Protein AF-A0A8J5URQ8-F1 (afdb_monomer_lite)

pLDDT: mean 71.42, std 17.12, range [34.03, 96.44]

Sequence (201 aa):
MMDPDPYKNNPTQNYPAQNFPRSDSDEAIQKQIGDALNLQLTTEEMAVLKECQHNAVFHRGLPLAAVAAGGFHYMMKTGMLKKNVYTLVVSGITGFFIGTASYRSVCMEKLIALPNSTLKERILAAQGVQPVKDNYTSYDEMRRRNREEYERAQAQRTRSGRPQPPPPPPPPPPSSTAFDPRFDRPYEPPPFDPPRRDDFL

Foldseek 3Di:
DDDDDPPDDDPPPDDPPPPPPPPPVNVVVVVVVVVVVPPPWDPVNVVLVVVLQVCLQPVFQQVQLVVQLVVVVVCCVVVVDPPDPVSSVVSSNVSNVVSSVVSVVVSVVVNCPDPPTPNV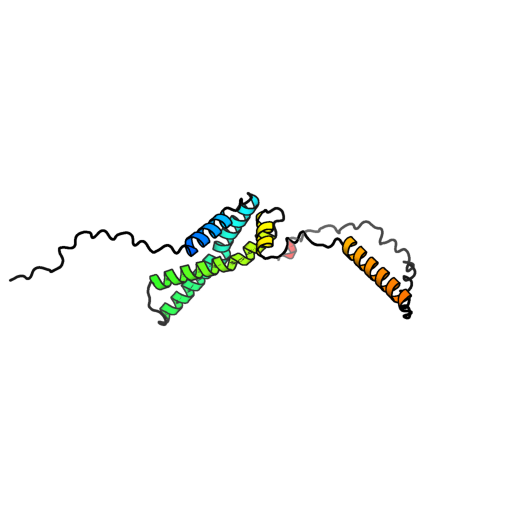CVVCVVVVNHRPPVPPVPVVNVVVVVVVVVVVVVVVCVVVVHDDDDDDPDDPDPPPPPPPVVVPDDDDDDDDDDDDPVVPD

Structure (mmCIF, N/CA/C/O backbone):
data_AF-A0A8J5URQ8-F1
#
_entry.id   AF-A0A8J5URQ8-F1
#
loop_
_atom_site.group_PDB
_atom_site.id
_atom_site.type_symbol
_atom_site.label_atom_id
_atom_site.label_alt_id
_atom_site.label_comp_id
_atom_site.label_asym_id
_atom_site.label_entity_id
_atom_site.label_seq_id
_atom_site.pdbx_PDB_ins_code
_atom_site.Cartn_x
_atom_site.Cartn_y
_atom_site.Cartn_z
_atom_site.occupancy
_atom_site.B_iso_or_equiv
_atom_site.auth_seq_id
_atom_site.auth_comp_id
_atom_site.auth_asym_id
_atom_site.auth_atom_id
_atom_site.pdbx_PDB_model_num
ATOM 1 N N . MET A 1 1 ? -4.674 -9.309 69.911 1.00 48.03 1 MET A N 1
ATOM 2 C CA . MET A 1 1 ? -4.794 -10.420 68.949 1.00 48.03 1 MET A CA 1
ATOM 3 C C . MET A 1 1 ? -5.125 -9.785 67.611 1.00 48.03 1 MET A C 1
ATOM 5 O O . MET A 1 1 ? -6.263 -9.408 67.381 1.00 48.03 1 MET A O 1
ATOM 9 N N . MET A 1 2 ? -4.079 -9.481 66.850 1.00 47.19 2 MET A N 1
ATOM 10 C CA . MET A 1 2 ? -4.106 -8.834 65.540 1.00 47.19 2 MET A CA 1
ATOM 11 C C . MET A 1 2 ? -3.029 -9.562 64.741 1.00 47.19 2 MET A C 1
ATOM 13 O O . MET A 1 2 ? -1.859 -9.494 65.117 1.00 47.19 2 MET A O 1
ATOM 17 N N . ASP A 1 3 ? -3.441 -10.324 63.733 1.00 54.56 3 ASP A N 1
ATOM 18 C CA . ASP A 1 3 ? -2.539 -10.936 62.760 1.00 54.56 3 ASP A CA 1
ATOM 19 C C . ASP A 1 3 ? -1.938 -9.833 61.873 1.00 54.56 3 ASP A C 1
ATOM 21 O O . ASP A 1 3 ? -2.698 -9.030 61.327 1.00 54.56 3 ASP A O 1
ATOM 25 N N . PRO A 1 4 ? -0.606 -9.737 61.728 1.00 58.81 4 PRO A N 1
ATOM 26 C CA . PRO A 1 4 ? -0.000 -8.850 60.746 1.00 58.81 4 PRO A CA 1
ATOM 27 C C . PRO A 1 4 ? 0.068 -9.506 59.356 1.00 58.81 4 PRO A C 1
ATOM 29 O O . PRO A 1 4 ? 0.389 -10.685 59.210 1.00 58.81 4 PRO A O 1
ATOM 32 N N . ASP A 1 5 ? -0.213 -8.694 58.337 1.00 55.91 5 ASP A N 1
ATOM 33 C CA . ASP A 1 5 ? -0.199 -9.015 56.906 1.00 55.91 5 ASP A CA 1
ATOM 34 C C . ASP A 1 5 ? 1.114 -9.678 56.421 1.00 55.91 5 ASP A C 1
ATOM 36 O O . ASP A 1 5 ? 2.202 -9.213 56.775 1.00 55.91 5 ASP A O 1
ATOM 40 N N . PRO A 1 6 ? 1.071 -10.674 55.509 1.00 51.56 6 PRO A N 1
ATOM 41 C CA . PRO A 1 6 ? 2.268 -11.354 55.005 1.00 51.56 6 PRO A CA 1
ATOM 42 C C . PRO A 1 6 ? 2.924 -10.657 53.796 1.00 51.56 6 PRO A C 1
ATOM 44 O O . PRO A 1 6 ? 3.707 -11.277 53.082 1.00 51.56 6 PRO A O 1
ATOM 47 N N . TYR A 1 7 ? 2.616 -9.384 53.523 1.00 51.31 7 TYR A N 1
ATOM 48 C CA . TYR A 1 7 ? 3.078 -8.686 52.312 1.00 51.31 7 TYR A CA 1
ATOM 49 C C . TYR A 1 7 ? 3.877 -7.414 52.607 1.00 51.31 7 TYR A C 1
ATOM 51 O O . TYR A 1 7 ? 3.604 -6.329 52.098 1.00 51.31 7 TYR A O 1
ATOM 59 N N . LYS A 1 8 ? 4.938 -7.551 53.396 1.00 50.69 8 LYS A N 1
ATOM 60 C CA . LYS A 1 8 ? 6.105 -6.675 53.287 1.00 50.69 8 LYS A CA 1
ATOM 61 C C . LYS A 1 8 ? 7.339 -7.552 53.328 1.00 50.69 8 LYS A C 1
ATOM 63 O O . LYS A 1 8 ? 7.448 -8.369 54.232 1.00 50.69 8 LYS A O 1
ATOM 68 N N . ASN A 1 9 ? 8.191 -7.362 52.318 1.00 52.62 9 ASN A N 1
ATOM 69 C CA . ASN A 1 9 ? 9.565 -7.845 52.117 1.00 52.62 9 ASN A CA 1
ATOM 70 C C . ASN A 1 9 ? 9.688 -8.548 50.760 1.00 52.62 9 ASN A C 1
ATOM 72 O O . ASN A 1 9 ? 9.777 -9.769 50.685 1.00 52.62 9 ASN A O 1
ATOM 76 N N . ASN A 1 10 ? 9.743 -7.780 49.673 1.00 40.44 10 ASN A N 1
ATOM 77 C CA . ASN A 1 10 ? 10.510 -8.249 48.528 1.00 40.44 10 ASN A CA 1
ATOM 78 C C . ASN A 1 10 ? 11.381 -7.090 48.032 1.00 40.44 10 ASN A C 1
ATOM 80 O O . ASN A 1 10 ? 10.828 -6.079 47.586 1.00 40.44 10 ASN A O 1
ATOM 84 N N . PRO A 1 11 ? 12.714 -7.164 48.207 1.00 45.25 11 PRO A N 1
ATOM 85 C CA . PRO A 1 11 ? 13.615 -6.190 47.618 1.00 45.25 11 PRO A CA 1
ATOM 86 C C . PRO A 1 11 ? 13.366 -6.152 46.114 1.00 45.25 11 PRO A C 1
ATOM 88 O O . PRO A 1 11 ? 13.024 -7.161 45.505 1.00 45.25 11 PRO A O 1
ATOM 91 N N . THR A 1 12 ? 13.529 -4.976 45.523 1.00 43.94 12 THR A N 1
ATOM 92 C CA . THR A 1 12 ? 13.660 -4.763 44.084 1.00 43.94 12 THR A CA 1
ATOM 93 C C . THR A 1 12 ? 14.694 -5.735 43.522 1.00 43.94 12 THR A C 1
ATOM 95 O O . THR A 1 12 ? 15.888 -5.449 43.440 1.00 43.94 12 THR A O 1
ATOM 98 N N . GLN A 1 13 ? 14.223 -6.923 43.156 1.00 39.34 13 GLN A N 1
ATOM 99 C CA . GLN A 1 13 ? 14.993 -7.917 42.452 1.00 39.34 13 GLN A CA 1
ATOM 100 C C . GLN A 1 13 ? 15.065 -7.414 41.018 1.00 39.34 13 GLN A C 1
ATOM 102 O O . GLN A 1 13 ? 14.154 -7.571 40.211 1.00 39.34 13 GLN A O 1
ATOM 107 N N . ASN A 1 14 ? 16.142 -6.670 40.793 1.00 39.56 14 ASN A N 1
ATOM 108 C CA . ASN A 1 14 ? 16.844 -6.487 39.541 1.00 39.56 14 ASN A CA 1
ATOM 109 C C . ASN A 1 14 ? 16.603 -7.706 38.635 1.00 39.56 14 ASN A C 1
ATOM 111 O O . ASN A 1 14 ? 17.228 -8.750 38.821 1.00 39.56 14 ASN A O 1
ATOM 115 N N . TYR A 1 15 ? 15.637 -7.610 37.719 1.00 40.00 15 TYR A N 1
ATOM 116 C CA . TYR A 1 15 ? 15.504 -8.604 36.667 1.00 40.00 15 TYR A CA 1
ATOM 117 C C . TYR A 1 15 ? 16.720 -8.397 35.767 1.00 40.00 15 TYR A C 1
ATOM 119 O O . TYR A 1 15 ? 16.822 -7.325 35.160 1.00 40.00 15 TYR A O 1
ATOM 127 N N . PRO A 1 16 ? 17.660 -9.356 35.673 1.00 40.56 16 PRO A N 1
ATOM 128 C CA . PRO A 1 16 ? 18.651 -9.276 34.620 1.00 40.56 16 PRO A CA 1
ATOM 129 C C . PRO A 1 16 ? 17.870 -9.204 33.311 1.00 40.56 16 PRO A C 1
ATOM 131 O O . PRO A 1 16 ? 16.938 -9.987 33.107 1.00 40.56 16 PRO A O 1
ATOM 134 N N . ALA A 1 17 ? 18.216 -8.234 32.462 1.00 38.53 17 ALA A N 1
ATOM 135 C CA . ALA A 1 17 ? 17.773 -8.214 31.081 1.00 38.53 17 ALA A CA 1
ATOM 136 C C . ALA A 1 17 ? 17.958 -9.636 30.547 1.00 38.53 17 ALA A C 1
ATOM 138 O O . ALA A 1 17 ? 19.084 -10.134 30.478 1.00 38.53 17 ALA A O 1
ATOM 139 N N . GLN A 1 18 ? 16.848 -10.335 30.309 1.00 39.41 18 GLN A N 1
ATOM 140 C CA . GLN A 1 18 ? 16.899 -11.676 29.765 1.00 39.41 18 GLN A CA 1
ATOM 141 C C . GLN A 1 18 ? 17.535 -11.525 28.389 1.00 39.41 18 GLN A C 1
ATOM 143 O O . GLN A 1 18 ? 16.910 -11.023 27.457 1.00 39.41 18 GLN A O 1
ATOM 148 N N . ASN A 1 19 ? 18.811 -11.899 28.301 1.00 45.19 19 ASN A N 1
ATOM 149 C CA . ASN A 1 19 ? 19.485 -12.183 27.051 1.00 45.19 19 ASN A CA 1
ATOM 150 C C . ASN A 1 19 ? 18.692 -13.312 26.393 1.00 45.19 19 ASN A C 1
ATOM 152 O O . ASN A 1 19 ? 18.934 -14.489 26.651 1.00 45.19 19 ASN A O 1
ATOM 156 N N . PHE A 1 20 ? 17.700 -12.948 25.582 1.00 34.03 20 PHE A N 1
ATOM 157 C CA . PHE A 1 20 ? 17.196 -13.846 24.561 1.00 34.03 20 PHE A CA 1
ATOM 158 C C . PHE A 1 20 ? 18.404 -14.198 23.687 1.00 34.03 20 PHE A C 1
ATOM 160 O O . PHE A 1 20 ? 19.081 -13.273 23.228 1.00 34.03 20 PHE A O 1
ATOM 167 N N . PRO A 1 21 ? 18.731 -15.486 23.485 1.00 36.41 21 PRO A N 1
ATOM 168 C CA . PRO A 1 21 ? 19.772 -15.855 22.542 1.00 36.41 21 PRO A CA 1
ATOM 169 C C . PRO A 1 21 ? 19.347 -15.321 21.172 1.00 36.41 21 PRO A C 1
ATOM 171 O O . PRO A 1 21 ? 18.393 -15.812 20.570 1.00 36.41 21 PRO A O 1
ATOM 174 N N . ARG A 1 22 ? 20.006 -14.244 20.732 1.00 39.25 22 ARG A N 1
ATOM 175 C CA . ARG A 1 22 ? 19.846 -13.658 19.405 1.00 39.25 22 ARG A CA 1
ATOM 176 C C . ARG A 1 22 ? 20.355 -14.721 18.439 1.00 39.25 22 ARG A C 1
ATOM 178 O O . ARG A 1 22 ? 21.552 -14.970 18.377 1.00 39.25 22 ARG A O 1
ATOM 185 N N . SER A 1 23 ? 19.430 -15.439 17.809 1.00 41.00 23 SER A N 1
ATOM 186 C CA . SER A 1 23 ? 19.750 -16.451 16.807 1.00 41.00 23 SER A CA 1
ATOM 187 C C . SER A 1 23 ? 20.616 -15.785 15.737 1.00 41.00 23 SER A C 1
ATOM 189 O O . SER A 1 23 ? 20.197 -14.774 15.177 1.00 41.00 23 SER A O 1
ATOM 191 N N . ASP A 1 24 ? 21.803 -16.324 15.438 1.00 49.69 24 ASP A N 1
ATOM 192 C CA . ASP A 1 24 ? 22.708 -15.830 14.377 1.00 49.69 24 ASP A CA 1
ATOM 193 C C . ASP A 1 24 ? 21.984 -15.630 13.028 1.00 49.69 24 ASP A C 1
ATOM 195 O O . ASP A 1 24 ? 22.375 -14.811 12.195 1.00 49.69 24 ASP A O 1
ATOM 199 N N . SER A 1 25 ? 20.870 -16.345 12.827 1.00 52.50 25 SER A N 1
ATOM 200 C CA . SER A 1 25 ? 19.994 -16.195 11.661 1.00 52.50 25 SER A CA 1
ATOM 201 C C . SER A 1 25 ? 19.270 -14.843 11.632 1.00 52.50 25 SER A C 1
ATOM 203 O O . SER A 1 25 ? 19.148 -14.245 10.568 1.00 52.50 25 SER A O 1
ATOM 205 N N . ASP A 1 26 ? 18.829 -14.324 12.781 1.00 48.53 26 ASP A N 1
ATOM 206 C CA . ASP A 1 26 ? 18.101 -13.054 12.877 1.00 48.53 26 ASP A CA 1
ATOM 207 C C . ASP A 1 26 ? 19.027 -11.850 12.702 1.00 48.53 26 ASP A C 1
ATOM 209 O O . ASP A 1 26 ? 18.602 -10.827 12.172 1.00 48.53 2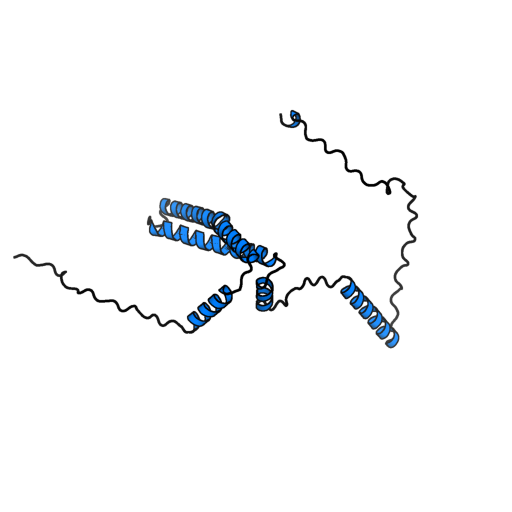6 ASP A O 1
ATOM 213 N N . GLU A 1 27 ? 20.295 -11.959 13.104 1.00 54.28 27 GLU A N 1
ATOM 214 C CA . GLU A 1 27 ? 21.293 -10.911 12.875 1.00 54.28 27 GLU A CA 1
ATOM 215 C C . GLU A 1 27 ? 21.716 -10.858 11.404 1.00 54.28 27 GLU A C 1
ATOM 217 O O . GLU A 1 27 ? 21.779 -9.774 10.830 1.00 54.28 27 GLU A O 1
ATOM 222 N N . ALA A 1 28 ? 21.891 -12.009 10.746 1.00 57.97 28 ALA A N 1
ATOM 223 C CA . ALA A 1 28 ? 22.124 -12.072 9.304 1.00 57.97 28 ALA A CA 1
ATOM 224 C C . ALA A 1 28 ? 20.917 -11.562 8.499 1.00 57.97 28 ALA A C 1
ATOM 226 O O . ALA A 1 28 ? 21.101 -10.832 7.526 1.00 57.97 28 ALA A O 1
ATOM 227 N N . ILE A 1 29 ? 19.690 -11.877 8.929 1.00 55.28 29 ILE A N 1
ATOM 228 C CA . ILE A 1 29 ? 18.456 -11.362 8.324 1.00 55.28 29 ILE A CA 1
ATOM 229 C C . ILE A 1 29 ? 18.311 -9.858 8.588 1.00 55.28 29 ILE A C 1
ATOM 231 O O . ILE A 1 29 ? 18.061 -9.116 7.648 1.00 55.28 29 ILE A O 1
ATOM 235 N N . GLN A 1 30 ? 18.522 -9.360 9.811 1.00 54.38 30 GLN A N 1
ATOM 236 C CA . GLN A 1 30 ? 18.482 -7.920 10.117 1.00 54.38 30 GLN A CA 1
ATOM 237 C C . GLN A 1 30 ? 19.582 -7.144 9.402 1.00 54.38 30 GLN A C 1
ATOM 239 O O . GLN A 1 30 ? 19.345 -6.015 8.988 1.00 54.38 30 GLN A O 1
ATOM 244 N N . LYS A 1 31 ? 20.761 -7.740 9.228 1.00 60.84 31 LYS A N 1
ATOM 245 C CA . LYS A 1 31 ? 21.875 -7.147 8.497 1.00 60.84 31 LYS A CA 1
ATOM 246 C C . LYS A 1 31 ? 21.636 -7.186 6.993 1.00 60.84 31 LYS A C 1
ATOM 248 O O . LYS A 1 31 ? 21.876 -6.181 6.351 1.00 60.84 31 LYS A O 1
ATOM 253 N N . GLN A 1 32 ? 21.086 -8.260 6.428 1.00 58.97 32 GLN A N 1
ATOM 254 C CA . GLN A 1 32 ? 20.654 -8.277 5.025 1.00 58.97 32 GLN A CA 1
ATOM 255 C C . GLN A 1 32 ? 19.490 -7.321 4.768 1.00 58.97 32 GLN A C 1
ATOM 257 O O . GLN A 1 32 ? 19.479 -6.653 3.743 1.00 58.97 32 GLN A O 1
ATOM 262 N N . ILE A 1 33 ? 18.533 -7.214 5.690 1.00 57.22 33 ILE A N 1
ATOM 263 C CA . ILE A 1 33 ? 17.445 -6.233 5.633 1.00 57.22 33 ILE A CA 1
ATOM 264 C C . ILE A 1 33 ? 18.017 -4.822 5.780 1.00 57.22 33 ILE A C 1
ATOM 266 O O . ILE A 1 33 ? 17.618 -3.939 5.039 1.00 57.22 33 ILE A O 1
ATOM 270 N N . GLY A 1 34 ? 18.977 -4.607 6.678 1.00 53.56 34 GLY A N 1
ATOM 271 C CA . GLY A 1 34 ? 19.673 -3.338 6.876 1.00 53.56 34 GLY A CA 1
ATOM 272 C C . GLY A 1 34 ? 20.514 -2.935 5.669 1.00 53.56 34 GLY A C 1
ATOM 273 O O . GLY A 1 34 ? 20.449 -1.788 5.254 1.00 53.56 34 GLY A O 1
ATOM 274 N N . ASP A 1 35 ? 21.216 -3.880 5.048 1.00 57.31 35 ASP A N 1
ATOM 275 C CA . ASP A 1 35 ? 22.023 -3.695 3.839 1.00 57.31 35 ASP A CA 1
ATOM 276 C C . ASP A 1 35 ? 21.121 -3.539 2.591 1.00 57.31 35 ASP A C 1
ATOM 278 O O . ASP A 1 35 ? 21.461 -2.803 1.666 1.00 57.31 35 ASP A O 1
ATOM 282 N N . ALA A 1 36 ? 19.928 -4.150 2.584 1.00 52.38 36 ALA A N 1
ATOM 283 C CA . ALA A 1 36 ? 18.875 -3.910 1.592 1.00 52.38 36 ALA A CA 1
ATOM 284 C C . ALA A 1 36 ? 18.124 -2.583 1.821 1.00 52.38 36 ALA A C 1
ATOM 286 O O . ALA A 1 36 ? 17.624 -1.999 0.865 1.00 52.38 36 ALA A O 1
ATOM 287 N N . LEU A 1 37 ? 18.050 -2.083 3.060 1.00 55.59 37 LEU A N 1
ATOM 288 C CA . LEU A 1 37 ? 17.524 -0.752 3.384 1.00 55.59 37 LEU A CA 1
ATOM 289 C C . LEU A 1 37 ? 18.568 0.353 3.176 1.00 55.59 37 LEU A C 1
ATOM 291 O O . LEU A 1 37 ? 18.189 1.481 2.884 1.00 55.59 37 LEU A O 1
ATOM 295 N N . ASN A 1 38 ? 19.863 0.038 3.264 1.00 52.00 38 ASN A N 1
ATOM 296 C CA . ASN A 1 38 ? 20.990 0.920 2.938 1.00 52.00 38 ASN A CA 1
ATOM 297 C C . ASN A 1 38 ? 21.268 0.933 1.424 1.00 52.00 38 ASN A C 1
ATOM 299 O O . ASN A 1 38 ? 22.403 1.004 0.948 1.00 52.00 38 ASN A O 1
ATOM 303 N N . LEU A 1 39 ? 20.197 0.821 0.640 1.00 59.34 39 LEU A N 1
ATOM 304 C CA . LEU A 1 39 ? 20.208 1.201 -0.756 1.00 59.34 39 LEU A CA 1
ATOM 305 C C . LEU A 1 39 ? 20.385 2.724 -0.774 1.00 59.34 39 LEU A C 1
ATOM 307 O O . LEU A 1 39 ? 19.643 3.435 -0.099 1.00 59.34 39 LEU A O 1
ATOM 311 N N . GLN A 1 40 ? 21.379 3.232 -1.509 1.00 50.47 40 GLN A N 1
ATOM 312 C CA . GLN A 1 40 ? 21.451 4.661 -1.815 1.00 50.47 40 GLN A CA 1
ATOM 313 C C . GLN A 1 40 ? 20.213 5.020 -2.640 1.00 50.47 40 GLN A C 1
ATOM 315 O O . GLN A 1 40 ? 20.235 4.916 -3.866 1.00 50.47 40 GLN A O 1
ATOM 320 N N . LEU A 1 41 ? 19.124 5.359 -1.947 1.00 61.41 41 LEU A N 1
ATOM 321 C CA . LEU A 1 41 ? 17.906 5.834 -2.571 1.00 61.41 41 LEU A CA 1
ATOM 322 C C . LEU A 1 41 ? 18.223 7.186 -3.190 1.00 61.41 41 LEU A C 1
ATOM 324 O O . LEU A 1 41 ? 18.698 8.100 -2.510 1.00 61.41 41 LEU A O 1
ATOM 328 N N . THR A 1 42 ? 17.955 7.318 -4.479 1.00 69.62 42 THR A N 1
ATOM 329 C CA . THR A 1 42 ? 17.998 8.627 -5.124 1.00 69.62 42 THR A CA 1
ATOM 330 C C . THR A 1 42 ? 16.904 9.520 -4.524 1.00 69.62 42 THR A C 1
ATOM 332 O O . THR A 1 42 ? 15.917 9.044 -3.952 1.00 69.62 42 THR A O 1
ATOM 335 N N . THR A 1 43 ? 17.056 10.841 -4.627 1.00 73.81 43 THR A N 1
ATOM 336 C CA . THR A 1 43 ? 16.053 11.799 -4.124 1.00 73.81 43 THR A CA 1
ATOM 337 C C . THR A 1 43 ? 14.666 11.564 -4.728 1.00 73.81 43 THR A C 1
ATOM 339 O O . THR A 1 43 ? 13.658 11.743 -4.043 1.00 73.81 43 THR A O 1
ATOM 342 N N . GLU A 1 44 ? 14.626 11.082 -5.971 1.00 74.50 44 GLU A N 1
ATOM 343 C CA . GLU A 1 44 ? 13.404 10.712 -6.687 1.00 74.50 44 GLU A CA 1
ATOM 344 C C . GLU A 1 44 ? 12.739 9.459 -6.088 1.00 74.50 44 GLU A C 1
ATOM 346 O O . GLU A 1 44 ? 11.528 9.435 -5.870 1.00 74.50 44 GLU A O 1
ATOM 351 N N . GLU A 1 45 ? 13.519 8.433 -5.731 1.00 72.75 45 GLU A N 1
ATOM 352 C CA . GLU A 1 45 ? 13.001 7.214 -5.091 1.00 72.75 45 GLU A CA 1
ATOM 353 C C . GLU A 1 45 ? 12.439 7.502 -3.691 1.00 72.75 45 GLU A C 1
ATOM 355 O O . GLU A 1 45 ? 11.390 6.973 -3.311 1.00 72.75 45 GLU A O 1
ATOM 360 N N . MET A 1 46 ? 13.092 8.383 -2.926 1.00 74.50 46 MET A N 1
ATOM 361 C CA . MET A 1 46 ? 12.650 8.730 -1.572 1.00 74.50 46 MET A CA 1
ATOM 362 C C . MET A 1 46 ? 11.327 9.511 -1.568 1.00 74.50 46 MET A C 1
ATOM 364 O O . MET A 1 46 ? 10.493 9.311 -0.679 1.00 74.50 46 MET A O 1
ATOM 368 N N . ALA A 1 47 ? 11.106 10.372 -2.565 1.00 83.81 47 ALA A N 1
ATOM 369 C CA . ALA A 1 47 ? 9.847 11.096 -2.720 1.00 83.81 47 ALA A CA 1
ATOM 370 C C . ALA A 1 47 ? 8.678 10.136 -2.997 1.00 83.81 47 ALA A C 1
ATOM 372 O O . ALA A 1 47 ? 7.643 10.220 -2.327 1.00 83.81 47 ALA A O 1
ATOM 373 N N . VAL A 1 48 ? 8.873 9.166 -3.898 1.00 82.62 48 VAL A N 1
ATOM 374 C CA . VAL A 1 48 ? 7.855 8.156 -4.231 1.00 82.62 48 VAL A CA 1
ATOM 375 C C . VAL A 1 48 ? 7.565 7.239 -3.043 1.00 82.62 48 VAL A C 1
ATOM 377 O O . VAL A 1 48 ? 6.397 6.981 -2.748 1.00 82.62 48 VAL A O 1
ATOM 380 N N . LEU A 1 49 ? 8.585 6.793 -2.296 1.00 81.75 49 LEU A N 1
ATOM 381 C CA . LEU A 1 49 ? 8.366 5.994 -1.082 1.00 81.75 49 LEU A CA 1
ATOM 382 C C . LEU A 1 49 ? 7.542 6.750 -0.036 1.00 81.75 49 LEU A C 1
ATOM 384 O O . LEU A 1 49 ? 6.648 6.171 0.586 1.00 81.75 49 LEU A O 1
ATOM 388 N N . LYS A 1 50 ? 7.817 8.042 0.154 1.00 86.06 50 LYS A N 1
ATOM 389 C CA . LYS A 1 50 ? 7.082 8.874 1.109 1.00 86.06 50 LYS A CA 1
ATOM 390 C C . LYS A 1 50 ? 5.624 9.054 0.692 1.00 86.06 50 LYS A C 1
ATOM 392 O O . LYS A 1 50 ? 4.733 8.926 1.533 1.00 86.06 50 LYS A O 1
ATOM 397 N N . GLU A 1 51 ? 5.373 9.301 -0.592 1.00 88.62 51 GLU A N 1
ATOM 398 C CA . GLU A 1 51 ? 4.017 9.376 -1.142 1.00 88.62 51 GLU A CA 1
ATOM 399 C C . GLU A 1 51 ? 3.285 8.038 -0.972 1.00 88.62 51 GLU A C 1
ATOM 401 O O . GLU A 1 51 ? 2.152 8.001 -0.494 1.00 88.62 51 GLU A O 1
ATOM 406 N N . CYS A 1 52 ? 3.948 6.918 -1.272 1.00 86.75 52 CYS A N 1
ATOM 407 C CA . CYS A 1 52 ? 3.400 5.587 -1.044 1.00 86.75 52 CYS A CA 1
ATOM 408 C C . CYS A 1 52 ? 3.039 5.345 0.420 1.00 86.75 52 CYS A C 1
ATOM 410 O O . CYS A 1 52 ? 1.965 4.818 0.697 1.00 86.75 52 CYS A O 1
ATOM 412 N N . GLN A 1 53 ? 3.923 5.694 1.357 1.00 86.62 53 GLN A N 1
ATOM 413 C CA . GLN A 1 53 ? 3.680 5.497 2.783 1.00 86.62 53 GLN A CA 1
ATOM 414 C C . GLN A 1 53 ? 2.490 6.338 3.251 1.00 86.62 53 GLN A C 1
ATOM 416 O O . GLN A 1 53 ? 1.630 5.837 3.976 1.00 86.62 53 GLN A O 1
ATOM 421 N N . HIS A 1 54 ? 2.400 7.587 2.795 1.00 90.75 54 HIS A N 1
ATOM 422 C CA . HIS A 1 54 ? 1.274 8.462 3.093 1.00 90.75 54 HIS A CA 1
ATOM 423 C C . HIS A 1 54 ? -0.038 7.901 2.525 1.00 90.75 54 HIS A C 1
ATOM 425 O O . HIS A 1 54 ? -1.007 7.699 3.258 1.00 90.75 54 HIS A O 1
ATOM 431 N N . ASN A 1 55 ? -0.045 7.538 1.245 1.00 87.94 55 ASN A N 1
ATOM 432 C CA . ASN A 1 55 ? -1.234 7.036 0.564 1.00 87.94 55 ASN A CA 1
ATOM 433 C C . ASN A 1 55 ? -1.669 5.660 1.089 1.00 87.94 55 ASN A C 1
ATOM 435 O O . ASN A 1 55 ? -2.865 5.406 1.203 1.00 87.94 55 ASN A O 1
ATOM 439 N N . ALA A 1 56 ? -0.737 4.788 1.482 1.00 87.38 56 ALA A N 1
ATOM 440 C CA . ALA A 1 56 ? -1.048 3.496 2.096 1.00 87.38 56 ALA A CA 1
ATOM 441 C C . ALA A 1 56 ? -1.803 3.665 3.421 1.00 87.38 56 ALA A C 1
ATOM 443 O O . ALA A 1 56 ? -2.780 2.957 3.680 1.00 87.38 56 ALA A O 1
ATOM 444 N N . VAL A 1 57 ? -1.363 4.618 4.247 1.00 91.50 57 VAL A N 1
ATOM 445 C CA . VAL A 1 57 ? -2.000 4.943 5.527 1.00 91.50 57 VAL A CA 1
ATOM 446 C C . VAL A 1 57 ? -3.387 5.536 5.294 1.00 91.50 57 VAL A C 1
ATOM 448 O O . VAL A 1 57 ? -4.355 5.040 5.869 1.00 91.50 57 VAL A O 1
ATOM 451 N N . PHE A 1 58 ? -3.502 6.537 4.418 1.00 92.31 58 PHE A N 1
ATOM 452 C CA . PHE A 1 58 ? -4.754 7.265 4.207 1.00 92.31 58 PHE A CA 1
ATOM 453 C C . PHE A 1 58 ? -5.804 6.483 3.405 1.00 92.31 58 PHE A C 1
ATOM 455 O O . PHE A 1 58 ? -6.963 6.448 3.810 1.00 92.31 58 PHE A O 1
ATOM 462 N N . HIS A 1 59 ? -5.432 5.815 2.309 1.00 90.38 59 HIS A N 1
ATOM 463 C CA . HIS A 1 59 ? -6.400 5.172 1.410 1.00 90.38 59 HIS A CA 1
ATOM 464 C C . HIS A 1 59 ? -6.739 3.722 1.757 1.00 90.38 59 HIS A C 1
ATOM 466 O O . HIS A 1 59 ? -7.763 3.221 1.294 1.00 90.38 59 HIS A O 1
ATOM 472 N N . ARG A 1 60 ? -5.912 3.020 2.543 1.00 89.88 60 ARG A N 1
ATOM 473 C CA . ARG A 1 60 ? -6.175 1.613 2.900 1.00 89.88 60 ARG A CA 1
ATOM 474 C C . ARG A 1 60 ? -6.080 1.328 4.389 1.00 89.88 60 ARG A C 1
ATOM 476 O O . ARG A 1 60 ? -6.981 0.689 4.921 1.00 89.88 60 ARG A O 1
ATOM 483 N N . GLY A 1 61 ? -5.032 1.804 5.061 1.00 91.56 61 GLY A N 1
ATOM 484 C CA . GLY A 1 61 ? -4.788 1.527 6.478 1.00 91.56 61 GLY A CA 1
ATOM 485 C C . GLY A 1 61 ? -5.908 2.037 7.384 1.00 91.56 61 GLY A C 1
ATOM 486 O O . GLY A 1 61 ? -6.570 1.248 8.055 1.00 91.56 61 GLY A O 1
ATOM 487 N N . LEU A 1 62 ? -6.144 3.349 7.385 1.00 94.12 62 LEU A N 1
ATOM 488 C CA . LEU A 1 62 ? -7.179 3.991 8.198 1.00 94.12 62 LEU A CA 1
ATOM 489 C C . LEU A 1 62 ? -8.607 3.498 7.896 1.00 94.12 62 LEU A C 1
ATOM 491 O O . LEU A 1 62 ? -9.304 3.153 8.853 1.00 94.12 62 LEU A O 1
ATOM 495 N N . PRO A 1 63 ? -9.068 3.404 6.630 1.00 93.75 63 PRO A N 1
ATOM 496 C CA . PRO A 1 63 ? -10.423 2.929 6.363 1.00 93.75 63 PRO A CA 1
ATOM 497 C C . PRO A 1 63 ? -10.619 1.461 6.758 1.00 93.75 63 PRO A C 1
ATOM 499 O O . PRO A 1 63 ? -11.641 1.136 7.359 1.00 93.75 63 PRO A O 1
ATOM 502 N N . LEU A 1 64 ? -9.646 0.572 6.511 1.00 93.06 64 LEU A N 1
ATOM 503 C CA . LEU A 1 64 ? -9.764 -0.822 6.955 1.00 93.06 64 LEU A CA 1
ATOM 504 C C . LEU A 1 64 ? -9.714 -0.956 8.474 1.00 93.06 64 LEU A C 1
ATOM 506 O O . LEU A 1 64 ? -10.463 -1.758 9.026 1.00 93.06 64 LEU A O 1
ATOM 510 N N . ALA A 1 65 ? -8.896 -0.158 9.162 1.00 94.38 65 ALA A N 1
ATOM 511 C CA . ALA A 1 65 ? -8.893 -0.115 10.621 1.00 94.38 65 ALA A CA 1
ATOM 512 C C . ALA A 1 65 ? -10.258 0.325 11.175 1.00 94.38 65 ALA A C 1
ATOM 514 O O . ALA A 1 65 ? -10.770 -0.297 12.104 1.00 94.38 65 ALA A O 1
ATOM 515 N N . ALA A 1 66 ? -10.876 1.349 10.575 1.00 95.69 66 ALA A N 1
ATOM 516 C CA . ALA A 1 66 ? -12.197 1.831 10.970 1.00 95.69 66 ALA A CA 1
ATOM 517 C C . ALA A 1 66 ? -13.292 0.778 10.732 1.00 95.69 66 ALA A C 1
ATOM 519 O O . ALA A 1 66 ? -14.102 0.523 11.624 1.00 95.69 66 ALA A O 1
ATOM 520 N N . VAL A 1 67 ? -13.291 0.118 9.568 1.00 96.44 67 VAL A N 1
ATOM 521 C CA . VAL A 1 67 ? -14.240 -0.964 9.251 1.00 96.44 67 VAL A CA 1
ATOM 522 C C . VAL A 1 67 ? -14.043 -2.160 10.183 1.00 96.44 67 VAL A C 1
ATOM 524 O O . VAL A 1 67 ? -15.021 -2.682 10.717 1.00 96.44 67 VAL A O 1
ATOM 527 N N . ALA A 1 68 ? -12.797 -2.568 10.436 1.00 94.56 68 ALA A N 1
ATOM 528 C CA . ALA A 1 68 ? -12.482 -3.664 11.348 1.00 94.56 68 ALA A CA 1
ATOM 529 C C . ALA A 1 68 ? -12.946 -3.356 12.778 1.00 94.56 68 ALA A C 1
ATOM 531 O O . ALA A 1 68 ? -13.659 -4.161 13.379 1.00 94.56 68 ALA A O 1
ATOM 532 N N . ALA A 1 69 ? -12.621 -2.169 13.297 1.00 94.19 69 ALA A N 1
ATOM 533 C CA . ALA A 1 69 ? -13.049 -1.738 14.624 1.00 94.19 69 ALA A CA 1
ATOM 534 C C . ALA A 1 69 ? -14.581 -1.645 14.729 1.00 94.19 69 ALA A C 1
ATOM 536 O O . ALA A 1 69 ? -15.157 -2.095 15.720 1.00 94.19 69 ALA A O 1
ATOM 537 N N . GLY A 1 70 ? -15.258 -1.126 13.698 1.00 95.75 70 GLY A N 1
ATOM 538 C CA . GLY A 1 70 ? -16.720 -1.068 13.630 1.00 95.75 70 GLY A CA 1
ATOM 539 C C . GLY A 1 70 ? -17.372 -2.454 13.612 1.00 95.75 70 GLY A C 1
ATOM 540 O O . GLY A 1 70 ? -18.322 -2.700 14.358 1.00 95.75 70 GLY A O 1
ATOM 541 N N . GLY A 1 71 ? -16.824 -3.388 12.829 1.00 95.56 71 GLY A N 1
ATOM 542 C CA . GLY A 1 71 ? -17.275 -4.780 12.779 1.00 95.56 71 GLY A CA 1
ATOM 543 C C . GLY A 1 71 ? -17.111 -5.496 14.121 1.00 95.56 71 GLY A C 1
ATOM 544 O O . GLY A 1 71 ? -18.053 -6.116 14.616 1.00 95.56 71 GLY A O 1
ATOM 545 N N . PHE A 1 72 ? -15.956 -5.340 14.772 1.00 95.12 72 PHE A N 1
ATOM 546 C CA . PHE A 1 72 ? -15.721 -5.889 16.110 1.00 95.12 72 PHE A CA 1
ATOM 547 C C . PHE A 1 72 ? -16.616 -5.241 17.169 1.00 95.12 72 PHE A C 1
ATOM 549 O O . PHE A 1 72 ? -17.140 -5.937 18.039 1.00 95.12 72 PHE A O 1
ATOM 556 N N . HIS A 1 73 ? -16.849 -3.930 17.090 1.00 95.00 73 HIS A N 1
ATOM 557 C CA . HIS A 1 73 ? -17.781 -3.235 17.975 1.00 95.00 73 HIS A CA 1
ATOM 558 C C . HIS A 1 73 ? -19.206 -3.783 17.836 1.00 95.00 73 HIS A C 1
ATOM 560 O O . HIS A 1 73 ? -19.880 -4.028 18.839 1.00 95.00 73 HIS A O 1
ATOM 566 N N . TYR A 1 74 ? -19.650 -4.052 16.606 1.00 96.44 74 TYR A N 1
ATOM 567 C CA . TYR A 1 74 ? -20.933 -4.701 16.357 1.00 96.44 74 TYR A CA 1
ATOM 568 C C . TYR A 1 74 ? -20.986 -6.118 16.950 1.00 96.44 74 TYR A C 1
ATOM 570 O O . TYR A 1 74 ? -21.931 -6.433 17.670 1.00 96.44 74 TYR A O 1
ATOM 578 N N . MET A 1 75 ? -19.948 -6.938 16.758 1.00 93.75 75 MET A N 1
ATOM 579 C CA . MET A 1 75 ? -19.863 -8.284 17.353 1.00 93.75 75 MET A CA 1
ATOM 580 C C . MET A 1 75 ? -19.843 -8.272 18.892 1.00 93.75 75 MET A C 1
ATOM 582 O O . MET A 1 75 ? -20.401 -9.158 19.542 1.00 93.75 75 MET A O 1
ATOM 586 N N . MET A 1 76 ? -19.230 -7.257 19.503 1.00 92.44 76 MET A N 1
ATOM 587 C CA . MET A 1 76 ? -19.289 -7.043 20.953 1.00 92.44 76 MET A CA 1
ATOM 588 C C . MET A 1 76 ? -20.686 -6.610 21.417 1.00 92.44 76 MET A C 1
ATOM 590 O O . MET A 1 76 ? -21.098 -6.929 22.536 1.00 92.44 76 MET A O 1
ATOM 594 N N . LYS A 1 77 ? -21.439 -5.897 20.571 1.00 92.12 77 LYS A N 1
ATOM 595 C CA . LYS A 1 77 ? -22.824 -5.500 20.851 1.00 92.12 77 LYS A CA 1
ATOM 596 C C . LYS A 1 77 ? -23.788 -6.683 20.760 1.00 92.12 77 LYS A C 1
ATOM 598 O O . LYS A 1 77 ? -24.678 -6.778 21.599 1.00 92.12 77 LYS A O 1
ATOM 603 N N . THR A 1 78 ? -23.594 -7.588 19.801 1.00 94.12 78 THR A N 1
ATOM 604 C CA . THR A 1 78 ? -24.419 -8.799 19.633 1.00 94.12 78 THR A CA 1
ATOM 605 C C . THR A 1 78 ? -24.091 -9.909 20.635 1.00 94.12 78 THR A C 1
ATOM 607 O O . THR A 1 78 ? -24.777 -10.924 20.661 1.00 94.12 78 THR A O 1
ATOM 610 N N . GLY A 1 79 ? -23.070 -9.725 21.481 1.00 90.50 79 GLY A N 1
ATOM 611 C CA . GLY A 1 79 ? -22.694 -10.688 22.519 1.00 90.50 79 GLY A CA 1
ATOM 612 C C . GLY A 1 79 ? -21.850 -11.862 22.016 1.00 90.50 79 GLY A C 1
ATOM 613 O O . GLY A 1 79 ? -21.594 -12.786 22.781 1.00 90.50 79 GLY A O 1
ATOM 614 N N . MET A 1 80 ? -21.379 -11.821 20.764 1.00 89.31 80 MET A N 1
ATOM 615 C CA . MET A 1 80 ? -20.472 -12.837 20.212 1.00 89.31 80 MET A CA 1
ATOM 616 C C . MET A 1 80 ? -19.040 -12.696 20.750 1.00 89.31 80 MET A C 1
ATOM 618 O O . MET A 1 80 ? -18.296 -13.673 20.796 1.00 89.31 80 MET A O 1
ATOM 622 N N . LEU A 1 81 ? -18.645 -11.486 21.163 1.00 90.12 81 LEU A N 1
ATOM 623 C CA . LEU A 1 81 ? -17.319 -11.179 21.705 1.00 90.12 81 LEU A CA 1
ATOM 624 C C . LEU A 1 81 ? -17.415 -10.482 23.066 1.00 90.12 81 LEU A C 1
ATOM 626 O O . LEU A 1 81 ? -18.326 -9.693 23.324 1.00 90.12 81 LEU A O 1
ATOM 630 N N . LYS A 1 82 ? -16.430 -10.743 23.938 1.00 88.00 82 LYS A N 1
ATOM 631 C CA . LYS A 1 82 ? -16.306 -10.065 25.236 1.00 88.00 82 LYS A CA 1
ATOM 632 C C . LYS A 1 82 ? -16.049 -8.572 25.017 1.00 88.00 82 LYS A C 1
ATOM 634 O O . LYS A 1 82 ? -15.155 -8.203 24.259 1.00 88.00 82 LYS A O 1
ATOM 639 N N . LYS A 1 83 ? -16.796 -7.719 25.723 1.00 89.19 83 LYS A N 1
ATOM 640 C CA . LYS A 1 83 ? -16.619 -6.260 25.708 1.00 89.19 83 LYS A CA 1
ATOM 641 C C . LYS A 1 83 ? -15.328 -5.893 26.441 1.00 89.19 83 LYS A C 1
ATOM 643 O O . LYS A 1 83 ? -15.328 -5.737 27.657 1.00 89.19 83 LYS A O 1
ATOM 648 N N . ASN A 1 84 ? -14.226 -5.792 25.706 1.00 90.00 84 ASN A N 1
ATOM 649 C CA . ASN A 1 84 ? -12.933 -5.354 26.220 1.00 90.00 84 ASN A CA 1
ATOM 650 C C . ASN A 1 84 ? -12.344 -4.304 25.273 1.00 90.00 84 ASN A C 1
ATOM 652 O O . ASN A 1 84 ? -12.230 -4.540 24.069 1.00 90.00 84 ASN A O 1
ATOM 656 N N . VAL A 1 85 ? -11.932 -3.161 25.826 1.00 91.94 85 VAL A N 1
ATOM 657 C CA . VAL A 1 85 ? -11.271 -2.086 25.072 1.00 91.94 85 VAL A CA 1
ATOM 658 C C . VAL A 1 85 ? -10.017 -2.609 24.366 1.00 91.94 85 VAL A C 1
ATOM 660 O O . VAL A 1 85 ? -9.770 -2.242 23.222 1.00 91.94 85 VAL A O 1
ATOM 663 N N . TYR A 1 86 ? -9.277 -3.535 24.986 1.00 92.69 86 TYR A N 1
ATOM 664 C CA . TYR A 1 86 ? -8.109 -4.160 24.362 1.00 92.69 86 TYR A CA 1
ATOM 665 C C . TYR A 1 86 ? -8.468 -4.894 23.063 1.00 92.69 86 TYR A C 1
ATOM 667 O O . TYR A 1 86 ? -7.777 -4.745 22.062 1.00 92.69 86 TYR A O 1
ATOM 675 N N . THR A 1 87 ? -9.583 -5.629 23.040 1.00 89.56 87 THR A N 1
ATOM 676 C CA . THR A 1 87 ? -10.050 -6.339 21.839 1.00 89.56 87 THR A CA 1
ATOM 677 C C . THR A 1 87 ? -10.401 -5.365 20.714 1.00 89.56 87 THR A C 1
ATOM 679 O O . THR A 1 87 ? -10.057 -5.619 19.560 1.00 89.56 87 THR A O 1
ATOM 682 N N . LEU A 1 88 ? -11.014 -4.222 21.044 1.00 91.62 88 LEU A N 1
ATOM 683 C CA . LEU A 1 88 ? -11.292 -3.157 20.078 1.00 91.62 88 LEU A CA 1
ATOM 684 C C . LEU A 1 88 ? -9.989 -2.579 19.498 1.00 91.62 88 LEU A C 1
ATOM 686 O O . LEU A 1 88 ? -9.832 -2.511 18.281 1.00 91.62 88 LEU A O 1
ATOM 690 N N . VAL A 1 89 ? -9.039 -2.211 20.361 1.00 94.19 89 VAL A N 1
ATOM 691 C CA . VAL A 1 89 ? -7.764 -1.598 19.953 1.00 94.19 89 VAL A CA 1
ATOM 692 C C . VAL A 1 89 ? -6.937 -2.558 19.099 1.00 94.19 89 VAL A C 1
ATOM 694 O O . VAL A 1 89 ? -6.483 -2.176 18.022 1.00 94.19 89 VAL A O 1
ATOM 697 N N . VAL A 1 90 ? -6.797 -3.817 19.522 1.00 93.69 90 VAL A N 1
ATOM 698 C CA . VAL A 1 90 ? -6.069 -4.842 18.760 1.00 93.69 90 VAL A CA 1
ATOM 699 C C . VAL A 1 90 ? -6.707 -5.060 17.391 1.00 93.69 90 VAL A C 1
ATOM 701 O O . VAL A 1 90 ? -5.985 -5.088 16.399 1.00 93.69 90 VAL A O 1
ATOM 704 N N . SER A 1 91 ? -8.041 -5.123 17.300 1.00 91.81 91 SER A N 1
ATOM 705 C CA . SER A 1 91 ? -8.724 -5.280 16.007 1.00 91.81 91 SER A CA 1
ATOM 706 C C . SER A 1 91 ? -8.429 -4.130 15.035 1.00 91.81 91 SER A C 1
ATOM 708 O O . SER A 1 91 ? -8.175 -4.372 13.855 1.00 91.81 91 SER A O 1
ATOM 710 N N . GLY A 1 92 ? -8.383 -2.889 15.532 1.00 93.88 92 GLY A N 1
ATOM 711 C CA . GLY A 1 92 ? -8.045 -1.716 14.726 1.00 93.88 92 GLY A CA 1
ATOM 712 C C . GLY A 1 92 ? -6.587 -1.725 14.265 1.00 93.88 92 GLY A C 1
ATOM 713 O O . GLY A 1 92 ? -6.315 -1.489 13.089 1.00 93.88 92 GLY A O 1
ATOM 714 N N . ILE A 1 93 ? -5.652 -2.064 15.159 1.00 94.56 93 ILE A N 1
ATOM 715 C CA . ILE A 1 93 ? -4.221 -2.175 14.836 1.00 94.56 93 ILE A CA 1
ATOM 716 C C . ILE A 1 93 ? -3.990 -3.270 13.790 1.00 94.56 93 ILE A C 1
ATOM 718 O O . ILE A 1 93 ? -3.322 -3.037 12.783 1.00 94.56 93 ILE A O 1
ATOM 722 N N . THR A 1 94 ? -4.571 -4.455 13.976 1.00 93.88 94 THR A N 1
ATOM 723 C CA . THR A 1 94 ? -4.452 -5.552 13.010 1.00 93.88 94 THR A CA 1
ATOM 724 C C . THR A 1 94 ? -5.056 -5.166 11.658 1.00 93.88 94 THR A C 1
ATOM 726 O O . THR A 1 94 ? -4.420 -5.387 10.628 1.00 93.88 94 THR A O 1
ATOM 729 N N . GLY A 1 95 ? -6.225 -4.517 11.641 1.00 93.19 95 GLY A N 1
ATOM 730 C CA . GLY A 1 95 ? -6.826 -3.984 10.414 1.00 93.19 95 GLY A CA 1
ATOM 731 C C . GLY A 1 95 ? -5.928 -2.964 9.704 1.00 93.19 95 GLY A C 1
ATOM 732 O O . GLY A 1 95 ? -5.766 -3.026 8.485 1.00 93.19 95 GLY A O 1
ATOM 733 N N . PHE A 1 96 ? -5.267 -2.085 10.460 1.00 94.25 96 PHE A N 1
ATOM 734 C CA . PHE A 1 96 ? -4.306 -1.115 9.936 1.00 94.25 96 PHE A CA 1
ATOM 735 C C . PHE A 1 96 ? -3.079 -1.784 9.295 1.00 94.25 96 PHE A C 1
ATOM 737 O O . PHE A 1 96 ? -2.690 -1.433 8.178 1.00 94.25 96 PHE A O 1
ATOM 744 N N . PHE A 1 97 ? -2.477 -2.779 9.956 1.00 93.00 97 PHE A N 1
ATOM 745 C CA . PHE A 1 97 ? -1.320 -3.506 9.418 1.00 93.00 97 PHE A CA 1
ATOM 746 C C . PHE A 1 97 ? -1.666 -4.321 8.169 1.00 93.00 97 PHE A C 1
ATOM 748 O O . PHE A 1 97 ? -0.911 -4.313 7.197 1.00 93.00 97 PHE A O 1
ATOM 755 N N . ILE A 1 98 ? -2.829 -4.971 8.151 1.00 93.31 98 ILE A N 1
ATOM 756 C CA . ILE A 1 98 ? -3.303 -5.693 6.964 1.00 93.31 98 ILE A CA 1
ATOM 757 C C . ILE A 1 98 ? -3.547 -4.710 5.808 1.00 93.31 98 ILE A C 1
ATOM 759 O O . ILE A 1 98 ? -3.116 -4.956 4.678 1.00 93.31 98 ILE A O 1
ATOM 763 N N . GLY A 1 99 ? -4.173 -3.563 6.085 1.00 89.12 99 GLY A N 1
ATOM 764 C CA . GLY A 1 99 ? -4.445 -2.546 5.070 1.00 89.12 99 GLY A CA 1
ATOM 765 C C . GLY A 1 99 ? -3.184 -1.904 4.492 1.00 89.12 99 GLY A C 1
ATOM 766 O O . GLY A 1 99 ? -3.073 -1.734 3.277 1.00 89.12 99 GLY A O 1
ATOM 767 N N . THR A 1 100 ? -2.200 -1.604 5.337 1.00 89.44 10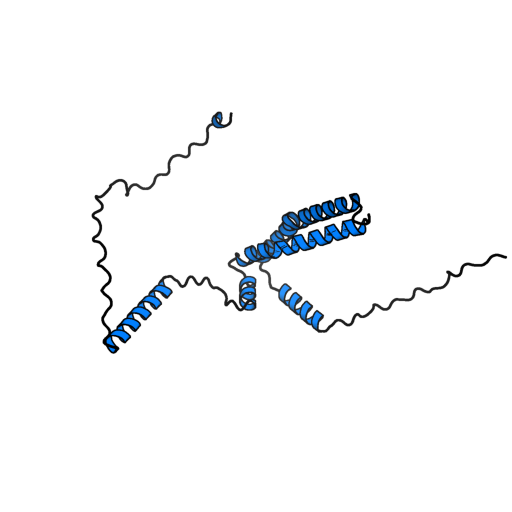0 THR A N 1
ATOM 768 C CA . THR A 1 100 ? -0.905 -1.052 4.907 1.00 89.44 100 THR A CA 1
ATOM 769 C C . THR A 1 100 ? -0.080 -2.067 4.114 1.00 89.44 100 THR A C 1
ATOM 771 O O . THR A 1 100 ? 0.485 -1.715 3.078 1.00 89.44 100 THR A O 1
ATOM 774 N N . ALA A 1 101 ? -0.053 -3.338 4.528 1.00 87.25 101 ALA A N 1
ATOM 775 C CA . ALA A 1 101 ? 0.636 -4.400 3.795 1.00 87.25 101 ALA A CA 1
ATOM 776 C C . ALA A 1 101 ? 0.033 -4.621 2.398 1.00 87.25 101 ALA A C 1
ATOM 778 O O . ALA A 1 101 ? 0.775 -4.799 1.432 1.00 87.25 101 ALA A O 1
ATOM 779 N N . SER A 1 102 ? -1.294 -4.523 2.267 1.00 88.50 102 SER A N 1
ATOM 780 C CA . SER A 1 102 ? -1.994 -4.647 0.983 1.00 88.50 102 SER A CA 1
ATOM 781 C C . SER A 1 102 ? -1.557 -3.598 -0.051 1.00 88.50 102 SER A C 1
ATOM 783 O O . SER A 1 102 ? -1.589 -3.870 -1.249 1.00 88.50 102 SER A O 1
ATOM 785 N N . TYR A 1 103 ? -1.135 -2.402 0.375 1.00 85.12 103 TYR A N 1
ATOM 786 C CA . TYR A 1 103 ? -0.722 -1.335 -0.547 1.00 85.12 103 TYR A CA 1
ATOM 787 C C . TYR A 1 103 ? 0.698 -1.515 -1.106 1.00 85.12 103 TYR A C 1
ATOM 789 O O . TYR A 1 103 ? 1.087 -0.828 -2.052 1.00 85.12 103 TYR A O 1
ATOM 797 N N . ARG A 1 104 ? 1.481 -2.454 -0.558 1.00 82.25 104 ARG A N 1
ATOM 798 C CA . ARG A 1 104 ? 2.871 -2.673 -0.980 1.00 82.25 104 ARG A CA 1
ATOM 799 C C . ARG A 1 104 ? 2.984 -3.048 -2.457 1.00 82.25 104 ARG A C 1
ATOM 801 O O . ARG A 1 104 ? 3.906 -2.577 -3.109 1.00 82.25 104 ARG A O 1
ATOM 808 N N . SER A 1 105 ? 2.045 -3.824 -3.001 1.00 83.69 105 SER A N 1
ATOM 809 C CA . SER A 1 105 ? 2.067 -4.220 -4.417 1.00 83.69 105 SER A CA 1
ATOM 810 C C . SER A 1 105 ? 1.891 -3.031 -5.366 1.00 83.69 105 SER A C 1
ATOM 812 O O . SER A 1 105 ? 2.660 -2.883 -6.308 1.00 83.69 105 SER A O 1
ATOM 814 N N . VAL A 1 106 ? 0.943 -2.139 -5.072 1.00 85.75 106 VAL A N 1
ATOM 815 C CA . VAL A 1 106 ? 0.682 -0.931 -5.875 1.00 85.75 106 VAL A CA 1
ATOM 816 C C . VAL A 1 106 ? 1.850 0.050 -5.784 1.00 85.75 106 VAL A C 1
ATOM 818 O O . VAL A 1 106 ? 2.237 0.661 -6.777 1.00 85.75 106 VAL A O 1
ATOM 821 N N . CYS A 1 107 ? 2.447 0.190 -4.596 1.00 84.94 107 CYS A N 1
ATOM 822 C CA . CYS A 1 107 ? 3.640 1.015 -4.452 1.00 84.94 107 CYS A CA 1
ATOM 823 C C . CYS A 1 107 ? 4.820 0.469 -5.267 1.00 84.94 107 CYS A C 1
ATOM 825 O O . CYS A 1 107 ? 5.520 1.238 -5.919 1.00 84.94 107 CYS A O 1
ATOM 827 N N . MET A 1 108 ? 5.023 -0.852 -5.265 1.00 80.38 108 MET A N 1
ATOM 828 C CA . MET A 1 108 ? 6.088 -1.486 -6.046 1.00 80.38 108 MET A CA 1
ATOM 829 C C . MET A 1 108 ? 5.927 -1.239 -7.545 1.00 80.38 108 MET A C 1
ATOM 831 O O . MET A 1 108 ? 6.912 -0.977 -8.225 1.00 80.38 108 MET A O 1
ATOM 835 N N . GLU A 1 109 ? 4.699 -1.246 -8.058 1.00 84.00 109 GLU A N 1
ATOM 836 C CA . GLU A 1 109 ? 4.433 -0.922 -9.460 1.00 84.00 109 GLU A CA 1
ATOM 837 C C . GLU A 1 109 ? 4.822 0.527 -9.795 1.00 84.00 109 GLU A C 1
ATOM 839 O O . GLU A 1 109 ? 5.523 0.762 -10.780 1.00 84.00 109 GLU A O 1
ATOM 844 N N . LYS A 1 110 ? 4.479 1.489 -8.921 1.00 83.19 110 LYS A N 1
ATOM 845 C CA . LYS A 1 110 ? 4.932 2.884 -9.061 1.00 83.19 110 LYS A CA 1
ATOM 846 C C . LYS A 1 110 ? 6.456 3.010 -9.007 1.00 83.19 110 LYS A C 1
ATOM 848 O O . LYS A 1 110 ? 7.015 3.797 -9.759 1.00 83.19 110 LYS A O 1
ATOM 853 N N . LEU A 1 111 ? 7.125 2.242 -8.147 1.00 79.12 111 LEU A N 1
ATOM 854 C CA . LEU A 1 111 ? 8.585 2.264 -8.025 1.00 79.12 111 LEU A CA 1
ATOM 855 C C . LEU A 1 111 ? 9.284 1.696 -9.267 1.00 79.12 111 LEU A C 1
ATOM 857 O O . LEU A 1 111 ? 10.270 2.264 -9.721 1.00 79.12 111 LEU A O 1
ATOM 861 N N . ILE A 1 112 ? 8.764 0.614 -9.853 1.00 73.56 112 ILE A N 1
ATOM 862 C CA . ILE A 1 112 ? 9.339 -0.020 -11.055 1.00 73.56 112 ILE A CA 1
ATOM 863 C C . ILE A 1 112 ? 9.086 0.823 -12.319 1.00 73.56 112 ILE A C 1
ATOM 865 O O . ILE A 1 112 ? 9.866 0.759 -13.278 1.00 73.56 112 ILE A O 1
ATOM 869 N N . ALA A 1 113 ? 8.022 1.632 -12.315 1.00 79.88 113 ALA A N 1
ATOM 870 C CA . ALA A 1 113 ? 7.693 2.555 -13.394 1.00 79.88 113 ALA A CA 1
ATOM 871 C C . ALA A 1 113 ? 8.669 3.741 -13.517 1.00 79.88 113 ALA A C 1
ATOM 873 O O . ALA A 1 113 ? 8.683 4.378 -14.566 1.00 79.88 113 ALA A O 1
ATOM 874 N N . LEU A 1 114 ? 9.501 4.037 -12.506 1.00 73.44 114 LEU A N 1
ATOM 875 C CA . LEU A 1 114 ? 10.526 5.085 -12.599 1.00 73.44 114 LEU A CA 1
ATOM 876 C C . LEU A 1 114 ? 11.757 4.575 -13.389 1.00 73.44 114 LEU A C 1
ATOM 878 O O . LEU A 1 114 ? 12.446 3.664 -12.924 1.00 73.44 114 LEU A O 1
ATOM 882 N N . PRO A 1 115 ? 12.089 5.150 -14.566 1.00 57.03 115 PRO A N 1
ATOM 883 C CA . PRO A 1 115 ? 13.140 4.624 -15.445 1.00 57.03 115 PRO A CA 1
ATOM 884 C C . PRO A 1 115 ? 14.594 4.994 -15.065 1.00 57.03 115 PRO A C 1
ATOM 886 O O . PRO A 1 115 ? 15.496 4.657 -15.820 1.00 57.03 115 PRO A O 1
ATOM 889 N N . ASN A 1 116 ? 14.864 5.628 -13.914 1.00 55.81 116 ASN A N 1
ATOM 890 C CA . ASN A 1 116 ? 16.198 6.163 -13.559 1.00 55.81 116 ASN A CA 1
ATOM 891 C C . ASN A 1 116 ? 16.654 5.769 -12.138 1.00 55.81 116 ASN A C 1
ATOM 893 O O . ASN A 1 116 ? 16.874 6.629 -11.286 1.00 55.81 116 ASN A O 1
ATOM 897 N N . SER A 1 117 ? 16.727 4.471 -11.845 1.00 59.22 117 SER A N 1
ATOM 898 C CA . SER A 1 117 ? 16.752 3.975 -10.465 1.00 59.22 117 SER A CA 1
ATOM 899 C C . SER A 1 117 ? 17.668 2.750 -10.297 1.00 59.22 117 SER A C 1
ATOM 901 O O . SER A 1 117 ? 17.429 1.692 -10.880 1.00 59.22 117 SER A O 1
ATOM 903 N N . THR A 1 118 ? 18.704 2.878 -9.454 1.00 63.25 118 THR A N 1
ATOM 904 C CA . THR A 1 118 ? 19.599 1.777 -9.025 1.00 63.25 118 THR A CA 1
ATOM 905 C C . THR A 1 118 ? 18.811 0.650 -8.338 1.00 63.25 118 THR A C 1
ATOM 907 O O . THR A 1 118 ? 19.218 -0.513 -8.340 1.00 63.25 118 THR A O 1
ATOM 910 N N . LEU A 1 119 ? 17.661 0.978 -7.738 1.00 68.38 119 LEU A N 1
ATOM 911 C CA . LEU A 1 119 ? 16.774 0.028 -7.071 1.00 68.38 119 LEU A CA 1
ATOM 912 C C . LEU A 1 119 ? 16.106 -0.937 -8.063 1.00 68.38 119 LEU A C 1
ATOM 914 O O . LEU A 1 119 ? 16.080 -2.142 -7.804 1.00 68.38 119 LEU A O 1
ATOM 918 N N . LYS A 1 120 ? 15.623 -0.449 -9.216 1.00 66.69 120 LYS A N 1
ATOM 919 C CA . LYS A 1 120 ? 15.021 -1.289 -10.270 1.00 66.69 120 LYS A CA 1
ATOM 920 C C . LYS A 1 120 ? 16.002 -2.355 -10.758 1.00 66.69 120 LYS A C 1
ATOM 922 O O . LYS A 1 120 ? 15.635 -3.522 -10.880 1.00 66.69 120 LYS A O 1
ATOM 927 N N . GLU A 1 121 ? 17.259 -1.973 -10.968 1.00 68.06 121 GLU A N 1
ATOM 928 C CA . GLU A 1 121 ? 18.324 -2.877 -11.416 1.00 68.06 121 GLU A CA 1
ATOM 929 C C . GLU A 1 121 ? 18.584 -4.003 -10.407 1.00 68.06 121 GLU A C 1
ATOM 931 O O . GLU A 1 121 ? 18.729 -5.163 -10.793 1.00 68.06 121 GLU A O 1
ATOM 936 N N . ARG A 1 122 ? 18.572 -3.687 -9.106 1.00 63.38 122 ARG A N 1
ATOM 937 C CA . ARG A 1 122 ? 18.771 -4.673 -8.034 1.00 63.38 122 ARG A CA 1
ATOM 938 C C . ARG A 1 122 ? 17.564 -5.584 -7.822 1.00 63.38 122 ARG A C 1
ATOM 940 O O . ARG A 1 122 ? 17.758 -6.768 -7.562 1.00 63.38 122 ARG A O 1
ATOM 947 N N . ILE A 1 123 ? 16.337 -5.074 -7.951 1.00 67.12 123 ILE A N 1
ATOM 948 C CA . ILE A 1 123 ? 15.112 -5.891 -7.859 1.00 67.12 123 ILE A CA 1
ATOM 949 C C . ILE A 1 123 ? 15.052 -6.891 -9.018 1.00 67.12 123 ILE A C 1
ATOM 951 O O . ILE A 1 123 ? 14.765 -8.066 -8.796 1.00 67.12 123 ILE A O 1
ATOM 955 N N . LEU A 1 124 ? 15.378 -6.449 -10.235 1.00 66.38 124 LEU A N 1
ATOM 956 C CA . LEU A 1 124 ? 15.462 -7.322 -11.407 1.00 66.38 124 LEU A CA 1
ATOM 957 C C . LEU A 1 124 ? 16.557 -8.385 -11.216 1.00 66.38 124 LEU A C 1
ATOM 959 O O . LEU A 1 124 ? 16.279 -9.580 -11.320 1.00 66.38 124 LEU A O 1
ATOM 963 N N . ALA A 1 125 ? 17.760 -7.975 -10.797 1.00 64.88 125 ALA A N 1
ATOM 964 C CA . ALA A 1 125 ? 18.849 -8.903 -10.489 1.00 64.88 125 ALA A CA 1
ATOM 965 C C . ALA A 1 125 ? 18.468 -9.946 -9.417 1.00 64.88 125 ALA A C 1
ATOM 967 O O . ALA A 1 125 ? 18.809 -11.120 -9.558 1.00 64.88 125 ALA A O 1
ATOM 968 N N . ALA A 1 126 ? 17.727 -9.552 -8.376 1.00 61.19 126 ALA A N 1
ATOM 969 C CA . ALA A 1 126 ? 17.280 -10.450 -7.310 1.00 61.19 126 ALA A CA 1
ATOM 970 C C . ALA A 1 126 ? 16.178 -11.430 -7.752 1.00 61.19 126 ALA A C 1
ATOM 972 O O . ALA A 1 126 ? 16.109 -12.544 -7.237 1.00 61.19 126 ALA A O 1
ATOM 973 N N . GLN A 1 127 ? 15.327 -11.049 -8.709 1.00 63.97 127 GLN A N 1
ATOM 974 C CA . GLN A 1 127 ? 14.277 -11.922 -9.245 1.00 63.97 127 GLN A CA 1
ATOM 975 C C . GLN A 1 127 ? 14.799 -12.930 -10.281 1.00 63.97 127 GLN A C 1
ATOM 977 O O . GLN A 1 127 ? 14.017 -13.719 -10.808 1.00 63.97 127 GLN A O 1
ATOM 982 N N . GLY A 1 128 ? 16.095 -12.899 -10.622 1.00 51.31 128 GLY A N 1
ATOM 983 C CA . GLY A 1 128 ? 16.656 -13.695 -11.723 1.00 51.31 128 GLY A CA 1
ATOM 984 C C . GLY A 1 128 ? 16.094 -13.305 -13.097 1.00 51.31 128 GLY A C 1
ATOM 985 O O . GLY A 1 128 ? 16.450 -13.896 -14.117 1.00 51.31 128 GLY A O 1
ATOM 986 N N . VAL A 1 129 ? 15.235 -12.285 -13.128 1.00 51.00 129 VAL A N 1
ATOM 987 C CA . VAL A 1 129 ? 14.772 -11.611 -14.326 1.00 51.00 129 VAL A CA 1
ATOM 988 C C . VAL A 1 129 ? 15.901 -10.665 -14.682 1.00 51.00 129 VAL A C 1
ATOM 990 O O . VAL A 1 129 ? 16.010 -9.576 -14.126 1.00 51.00 129 VAL A O 1
ATOM 993 N N . GLN A 1 130 ? 16.783 -11.118 -15.579 1.00 43.22 130 GLN A N 1
ATOM 994 C CA . GLN A 1 130 ? 17.753 -10.253 -16.254 1.00 43.22 130 GLN A CA 1
ATOM 995 C C . GLN A 1 130 ? 17.087 -8.901 -16.513 1.00 43.22 130 GLN A C 1
ATOM 997 O O . GLN A 1 130 ? 15.940 -8.916 -16.979 1.00 43.22 130 GLN A O 1
ATOM 1002 N N . PRO A 1 131 ? 17.736 -7.768 -16.181 1.00 46.66 131 PRO A N 1
ATOM 1003 C CA . PRO A 1 131 ? 17.103 -6.475 -16.303 1.00 46.66 131 PRO A CA 1
ATOM 1004 C C . PRO A 1 131 ? 16.508 -6.402 -17.693 1.00 46.66 131 PRO A C 1
ATOM 1006 O O . PRO A 1 131 ? 17.229 -6.510 -18.689 1.00 46.66 131 PRO A O 1
ATOM 1009 N N . VAL A 1 132 ? 15.184 -6.275 -17.758 1.00 51.81 132 VAL A N 1
ATOM 1010 C CA . VAL A 1 132 ? 14.535 -5.850 -18.982 1.00 51.81 132 VAL A CA 1
ATOM 1011 C C . VAL A 1 132 ? 14.985 -4.397 -19.132 1.00 51.81 132 VAL A C 1
ATOM 1013 O O . VAL A 1 132 ? 14.275 -3.464 -18.777 1.00 51.81 132 VAL A O 1
ATOM 1016 N N . LYS A 1 133 ? 16.219 -4.204 -19.634 1.00 44.81 133 LYS A N 1
ATOM 1017 C CA . LYS A 1 133 ? 16.445 -3.234 -20.703 1.00 44.81 133 LYS A CA 1
ATOM 1018 C C . LYS A 1 133 ? 15.257 -3.457 -21.595 1.00 44.81 133 LYS A C 1
ATOM 1020 O O . LYS A 1 133 ? 15.097 -4.613 -21.982 1.00 44.81 133 LYS A O 1
ATOM 1025 N N . ASP A 1 134 ? 14.416 -2.449 -21.788 1.00 44.97 134 ASP A N 1
ATOM 1026 C CA . ASP A 1 134 ? 13.258 -2.541 -22.660 1.00 44.97 134 ASP A CA 1
ATOM 1027 C C . ASP A 1 134 ? 13.671 -3.288 -23.918 1.00 44.97 134 ASP A C 1
ATOM 1029 O O . ASP A 1 134 ? 14.268 -2.743 -24.841 1.00 44.97 134 ASP A O 1
ATOM 1033 N N . ASN A 1 135 ? 13.400 -4.589 -23.906 1.00 51.59 135 ASN A N 1
ATOM 1034 C CA . ASN A 1 135 ? 13.660 -5.469 -25.009 1.00 51.59 135 ASN A CA 1
ATOM 1035 C C . ASN A 1 135 ? 12.357 -5.410 -25.791 1.00 51.59 135 ASN A C 1
ATOM 1037 O O . ASN A 1 135 ? 11.740 -6.425 -26.103 1.00 51.59 135 ASN A O 1
ATOM 1041 N N . TYR A 1 136 ? 11.972 -4.184 -26.170 1.00 45.94 136 TYR A N 1
ATOM 1042 C CA . TYR A 1 136 ? 11.766 -3.984 -27.584 1.00 45.94 136 TYR A CA 1
ATOM 1043 C C . TYR A 1 136 ? 13.062 -4.482 -28.201 1.00 45.94 136 TYR A C 1
ATOM 1045 O O . TYR A 1 136 ? 14.037 -3.749 -28.334 1.00 45.94 136 TYR A O 1
ATOM 1053 N N . THR A 1 137 ? 13.075 -5.780 -28.514 1.00 53.72 137 THR A N 1
ATOM 1054 C CA . THR A 1 137 ? 13.797 -6.255 -29.674 1.00 53.72 137 THR A CA 1
ATOM 1055 C C . THR A 1 137 ? 13.449 -5.206 -30.703 1.00 53.72 137 THR A C 1
ATOM 1057 O O . THR A 1 137 ? 12.281 -5.091 -31.093 1.00 53.72 137 THR A O 1
ATOM 1060 N N . SER A 1 138 ? 14.403 -4.310 -30.978 1.00 64.00 138 SER A N 1
ATOM 1061 C CA . SER A 1 138 ? 14.170 -3.247 -31.940 1.00 64.00 138 SER A CA 1
ATOM 1062 C C . SER A 1 138 ? 13.605 -3.971 -33.146 1.00 64.00 138 SER A C 1
ATOM 1064 O O . SER A 1 138 ? 14.088 -5.056 -33.473 1.00 64.00 138 SER A O 1
ATOM 1066 N N . TYR A 1 139 ? 12.513 -3.488 -33.725 1.00 62.94 139 TYR A N 1
ATOM 1067 C CA . TYR A 1 139 ? 11.821 -4.195 -34.804 1.00 62.94 139 TYR A CA 1
ATOM 1068 C C . TYR A 1 139 ? 12.808 -4.721 -35.874 1.00 62.94 139 TYR A C 1
ATOM 1070 O O . TYR A 1 139 ? 12.634 -5.810 -36.426 1.00 62.94 139 TYR A O 1
ATOM 1078 N N . ASP A 1 140 ? 13.916 -4.001 -36.064 1.00 70.12 140 ASP A N 1
ATOM 1079 C CA . ASP A 1 140 ? 15.075 -4.383 -36.868 1.00 70.12 140 ASP A CA 1
ATOM 1080 C C . ASP A 1 140 ? 15.758 -5.702 -36.464 1.00 70.12 140 ASP A C 1
ATOM 1082 O O . ASP A 1 140 ? 16.123 -6.493 -37.329 1.00 70.12 140 ASP A O 1
ATOM 1086 N N . GLU A 1 141 ? 15.913 -5.997 -35.179 1.00 76.06 141 GLU A N 1
ATOM 1087 C CA . GLU A 1 141 ? 16.540 -7.218 -34.666 1.00 76.06 141 GLU A CA 1
ATOM 1088 C C . GLU A 1 141 ? 15.682 -8.466 -34.939 1.00 76.06 141 GLU A C 1
ATOM 1090 O O . GLU A 1 141 ? 16.188 -9.489 -35.413 1.00 76.06 141 GLU A O 1
ATOM 1095 N N . MET A 1 142 ? 14.361 -8.371 -34.744 1.00 78.50 142 MET A N 1
ATOM 1096 C CA . MET A 1 142 ? 13.421 -9.429 -35.144 1.00 78.50 142 MET A CA 1
ATOM 1097 C C . MET A 1 142 ? 13.381 -9.592 -36.663 1.00 78.50 142 MET A C 1
ATOM 1099 O O . MET A 1 142 ? 13.410 -10.716 -37.165 1.00 78.50 142 MET A O 1
ATOM 1103 N N . ARG A 1 143 ? 13.370 -8.483 -37.410 1.00 80.88 143 ARG A N 1
ATOM 1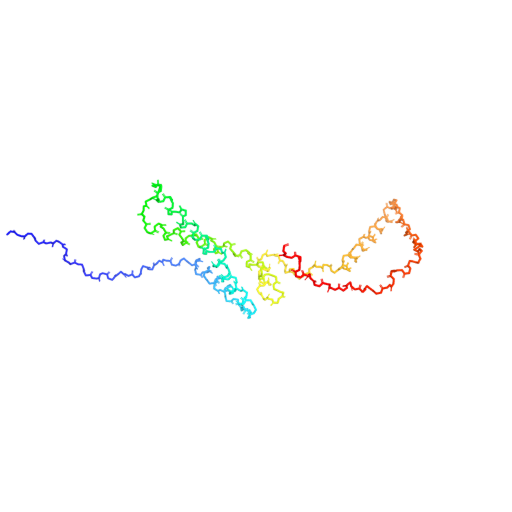104 C CA . ARG A 1 143 ? 13.395 -8.489 -38.878 1.00 80.88 143 ARG A CA 1
ATOM 1105 C C . ARG A 1 143 ? 14.645 -9.180 -39.425 1.00 80.88 143 ARG A C 1
ATOM 1107 O O . ARG A 1 143 ? 14.542 -9.927 -40.399 1.00 80.88 143 ARG A O 1
ATOM 1114 N N . ARG A 1 144 ? 15.814 -8.953 -38.816 1.00 84.19 144 ARG A N 1
ATOM 1115 C CA . ARG A 1 144 ? 17.070 -9.616 -39.200 1.00 84.19 144 ARG A CA 1
ATOM 1116 C C . ARG A 1 144 ? 17.019 -11.116 -38.928 1.00 84.19 144 ARG A C 1
ATOM 1118 O O . ARG A 1 144 ? 17.276 -11.878 -39.854 1.00 84.19 144 ARG A O 1
ATOM 1125 N N . ARG A 1 145 ? 16.577 -11.551 -37.741 1.00 84.69 145 ARG A N 1
ATOM 1126 C CA . ARG A 1 145 ? 16.451 -12.991 -37.446 1.00 84.69 145 ARG A CA 1
ATOM 1127 C C . ARG A 1 145 ? 15.458 -13.709 -38.351 1.00 84.69 145 ARG A C 1
ATOM 1129 O O . ARG A 1 145 ? 15.764 -14.788 -38.840 1.00 84.69 145 ARG A O 1
ATOM 1136 N N . ASN A 1 146 ? 14.310 -13.098 -38.632 1.00 86.00 146 ASN A N 1
ATOM 1137 C CA . ASN A 1 146 ? 13.306 -13.704 -39.508 1.00 86.00 146 ASN A CA 1
ATOM 1138 C C . ASN A 1 146 ? 13.823 -13.823 -40.961 1.00 86.00 146 ASN A C 1
ATOM 1140 O O . ASN A 1 146 ? 13.576 -14.820 -41.638 1.00 86.00 146 ASN A O 1
ATOM 1144 N N . ARG A 1 147 ? 14.615 -12.841 -41.431 1.00 86.38 147 ARG A N 1
ATOM 1145 C CA . ARG A 1 147 ? 15.325 -12.918 -42.722 1.00 86.38 147 ARG A CA 1
ATOM 1146 C C . ARG A 1 147 ? 16.345 -14.061 -42.738 1.00 86.38 147 ARG A C 1
ATOM 1148 O O . ARG A 1 147 ? 16.359 -14.846 -43.680 1.00 86.38 147 ARG A O 1
ATOM 1155 N N . GLU A 1 148 ? 17.167 -14.170 -41.701 1.00 90.06 148 GLU A N 1
ATOM 1156 C CA . GLU A 1 148 ? 18.202 -15.205 -41.592 1.00 90.06 148 GLU A CA 1
ATOM 1157 C C . GLU A 1 148 ? 17.606 -16.619 -41.495 1.00 90.06 148 GLU A C 1
ATOM 1159 O O . GLU A 1 148 ? 18.126 -17.560 -42.102 1.00 90.06 148 GLU A O 1
ATOM 1164 N N . GLU A 1 149 ? 16.489 -16.782 -40.779 1.00 84.88 149 GLU A N 1
ATOM 1165 C CA . GLU A 1 149 ? 15.747 -18.045 -40.724 1.00 84.88 149 GLU A CA 1
ATOM 1166 C C . GLU A 1 149 ? 15.207 -18.448 -42.097 1.00 84.88 149 GLU A C 1
ATOM 1168 O O . GLU A 1 149 ? 15.325 -19.614 -42.483 1.00 84.88 149 GLU A O 1
ATOM 1173 N N . TYR A 1 150 ? 14.678 -17.494 -42.868 1.00 81.12 150 TYR A N 1
ATOM 1174 C CA . TYR A 1 150 ? 14.188 -17.754 -44.219 1.00 81.12 150 TYR A CA 1
ATOM 1175 C C . TYR A 1 150 ? 15.313 -18.186 -45.169 1.00 81.12 150 TYR A C 1
ATOM 1177 O O . TYR A 1 150 ? 15.172 -19.176 -45.891 1.00 81.12 150 TYR A O 1
ATOM 1185 N N . GLU A 1 151 ? 16.453 -17.495 -45.136 1.00 82.81 151 GLU A N 1
ATOM 1186 C CA . GLU A 1 151 ? 17.622 -17.822 -45.960 1.00 82.81 151 GLU A CA 1
ATOM 1187 C C . GLU A 1 151 ? 18.204 -19.197 -45.601 1.00 82.81 151 GLU A C 1
ATOM 1189 O O . GLU A 1 151 ? 18.485 -20.004 -46.492 1.00 82.81 151 GLU A O 1
ATOM 1194 N N . ARG A 1 152 ? 18.297 -19.531 -44.306 1.00 84.81 152 ARG A N 1
ATOM 1195 C CA . ARG A 1 152 ? 18.694 -20.876 -43.857 1.00 84.81 152 ARG A CA 1
ATOM 1196 C C . ARG A 1 152 ? 17.714 -21.943 -44.315 1.00 84.81 152 ARG A C 1
ATOM 1198 O O . ARG A 1 152 ? 18.144 -22.971 -44.835 1.00 84.81 152 ARG A O 1
ATOM 1205 N N . ALA A 1 153 ? 16.415 -21.710 -44.144 1.00 79.69 153 ALA A N 1
ATOM 1206 C CA . ALA A 1 153 ? 15.389 -22.655 -44.561 1.00 79.69 153 ALA A CA 1
ATOM 1207 C C . ALA A 1 153 ? 15.430 -22.889 -46.078 1.00 79.69 153 ALA A C 1
ATOM 1209 O O . ALA A 1 153 ? 15.281 -24.030 -46.520 1.00 79.69 153 ALA A O 1
ATOM 1210 N N . GLN A 1 154 ? 15.682 -21.852 -46.882 1.00 74.62 154 GLN A N 1
ATOM 1211 C CA . GLN A 1 154 ? 15.898 -22.006 -48.320 1.00 74.62 154 GLN A CA 1
ATOM 1212 C C . GLN A 1 154 ? 17.167 -22.799 -48.637 1.00 74.62 154 GLN A C 1
ATOM 1214 O O . GLN A 1 154 ? 17.088 -23.763 -49.394 1.00 74.62 154 GLN A O 1
ATOM 1219 N N . ALA A 1 155 ? 18.309 -22.460 -48.032 1.00 75.75 155 ALA A N 1
ATOM 1220 C CA . ALA A 1 155 ? 19.575 -23.163 -48.253 1.00 75.75 155 ALA A CA 1
ATOM 1221 C C . ALA A 1 155 ? 19.504 -24.651 -47.858 1.00 75.75 155 ALA A C 1
ATOM 1223 O O . ALA A 1 155 ? 20.115 -25.517 -48.482 1.00 75.75 155 ALA A O 1
ATOM 1224 N N . GLN A 1 156 ? 18.724 -24.978 -46.828 1.00 75.56 156 GLN A N 1
ATOM 1225 C CA . GLN A 1 156 ? 18.497 -26.357 -46.402 1.00 75.56 156 GLN A CA 1
ATOM 1226 C C . GLN A 1 156 ? 17.547 -27.101 -47.356 1.00 75.56 156 GLN A C 1
ATOM 1228 O O . GLN A 1 156 ? 17.714 -28.300 -47.588 1.00 75.56 156 GLN A O 1
ATOM 1233 N N . ARG A 1 157 ? 16.572 -26.401 -47.954 1.00 68.12 157 ARG A N 1
ATOM 1234 C CA . ARG A 1 157 ? 15.645 -26.947 -48.963 1.00 68.12 157 ARG A CA 1
ATOM 1235 C C . ARG A 1 157 ? 16.315 -27.195 -50.309 1.00 68.12 157 ARG A C 1
ATOM 1237 O O . ARG A 1 157 ? 16.103 -28.263 -50.878 1.00 68.12 157 ARG A O 1
ATOM 1244 N N . THR A 1 158 ? 17.158 -26.277 -50.787 1.00 65.50 158 THR A N 1
ATOM 1245 C CA . THR A 1 158 ? 17.951 -26.480 -52.013 1.00 65.50 158 THR A CA 1
ATOM 1246 C C . THR A 1 158 ? 18.883 -27.680 -51.872 1.00 65.50 158 THR A C 1
ATOM 1248 O O . THR A 1 158 ? 19.052 -28.442 -52.818 1.00 65.50 158 THR A O 1
ATOM 1251 N N . ARG A 1 159 ? 19.408 -27.919 -50.665 1.00 66.19 159 ARG A N 1
ATOM 1252 C CA . ARG A 1 159 ? 20.248 -29.084 -50.360 1.00 66.19 159 ARG A CA 1
ATOM 1253 C C . ARG A 1 159 ? 19.477 -30.405 -50.225 1.00 66.19 159 ARG A C 1
ATOM 1255 O O . ARG A 1 159 ? 20.069 -31.459 -50.416 1.00 66.19 159 ARG A O 1
ATOM 1262 N N . SER A 1 160 ? 18.185 -30.363 -49.893 1.00 71.88 160 SER A N 1
ATOM 1263 C CA . SER A 1 160 ? 17.342 -31.551 -49.656 1.00 71.88 160 SER A CA 1
ATOM 1264 C C . SER A 1 160 ? 16.369 -31.878 -50.795 1.00 71.88 160 SER A C 1
ATOM 1266 O O . SER A 1 160 ? 15.568 -32.799 -50.657 1.00 71.88 160 SER A O 1
ATOM 1268 N N . GLY A 1 161 ? 16.417 -31.145 -51.915 1.00 63.25 161 GLY A N 1
ATOM 1269 C CA . GLY A 1 161 ? 15.579 -31.412 -53.093 1.00 63.25 161 GLY A CA 1
ATOM 1270 C C . GLY A 1 161 ? 14.070 -31.273 -52.845 1.00 63.25 161 GLY A C 1
ATOM 1271 O O . GLY A 1 161 ? 13.268 -31.827 -53.594 1.00 63.25 161 GLY A O 1
ATOM 1272 N N . ARG A 1 162 ? 13.659 -30.566 -51.783 1.00 63.00 162 ARG A N 1
ATOM 1273 C CA . ARG A 1 162 ? 12.248 -30.421 -51.397 1.00 63.00 162 ARG A CA 1
ATOM 1274 C C . ARG A 1 162 ? 11.548 -29.364 -52.274 1.00 63.00 162 ARG A C 1
ATOM 1276 O O . ARG A 1 162 ? 12.148 -28.314 -52.507 1.00 63.00 162 ARG A O 1
ATOM 1283 N N . PRO A 1 163 ? 10.285 -29.575 -52.707 1.00 61.44 163 PRO A N 1
ATOM 1284 C CA . PRO A 1 163 ? 9.536 -28.589 -53.490 1.00 61.44 163 PRO A CA 1
ATOM 1285 C C . PRO A 1 163 ? 9.488 -27.218 -52.803 1.00 61.44 163 PRO A C 1
ATOM 1287 O O . PRO A 1 163 ? 9.278 -27.131 -51.586 1.00 61.44 163 PRO A O 1
ATOM 1290 N N . GLN A 1 164 ? 9.698 -26.146 -53.572 1.00 63.56 164 GLN A N 1
ATOM 1291 C CA . GLN A 1 164 ? 9.626 -24.780 -53.053 1.00 63.56 164 GLN A CA 1
ATOM 1292 C C . GLN A 1 164 ? 8.185 -24.433 -52.639 1.00 63.56 164 GLN A C 1
ATOM 1294 O O . GLN A 1 164 ? 7.240 -24.884 -53.290 1.00 63.56 164 GLN A O 1
ATOM 1299 N N . PRO A 1 165 ? 7.991 -23.649 -51.559 1.00 66.75 165 PRO A N 1
ATOM 1300 C CA . PRO A 1 165 ? 6.685 -23.067 -51.289 1.00 66.75 165 PRO A CA 1
ATOM 1301 C C . PRO A 1 165 ? 6.347 -22.090 -52.428 1.00 66.75 165 PRO A C 1
ATOM 1303 O O . PRO A 1 165 ? 7.269 -21.516 -53.017 1.00 66.75 165 PRO A O 1
ATOM 1306 N N . PRO A 1 166 ? 5.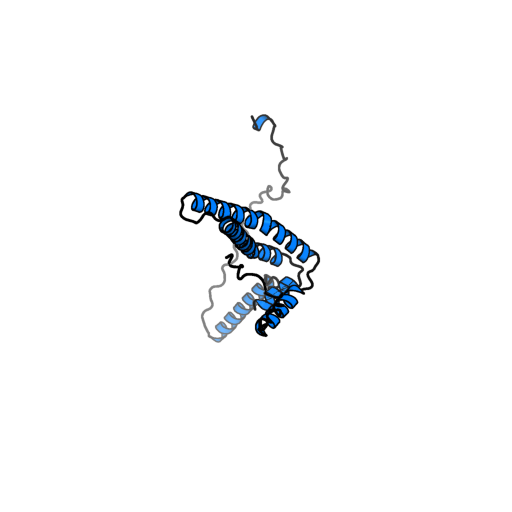061 -21.901 -52.762 1.00 72.25 166 PRO A N 1
ATOM 1307 C CA . PRO A 1 166 ? 4.681 -20.953 -53.799 1.00 72.25 166 PRO A CA 1
ATOM 1308 C C . PRO A 1 166 ? 5.227 -19.558 -53.452 1.00 72.25 166 PRO A C 1
ATOM 1310 O O . PRO A 1 166 ? 5.256 -19.197 -52.269 1.00 72.25 166 PRO A O 1
ATOM 1313 N N . PRO A 1 167 ? 5.687 -18.782 -54.449 1.00 76.75 167 PRO A N 1
ATOM 1314 C CA . PRO A 1 167 ? 6.127 -17.415 -54.213 1.00 76.75 167 PRO A CA 1
ATOM 1315 C C . PRO A 1 167 ? 4.998 -16.618 -53.543 1.00 76.75 167 PRO A C 1
ATOM 1317 O O . PRO A 1 167 ? 3.821 -16.886 -53.816 1.00 76.75 167 PRO A O 1
ATOM 1320 N N . PRO A 1 168 ? 5.327 -15.654 -52.660 1.00 77.19 168 PRO A N 1
ATOM 1321 C CA . PRO A 1 168 ? 4.313 -14.769 -52.110 1.00 77.19 168 PRO A CA 1
ATOM 1322 C C . PRO A 1 168 ? 3.552 -14.105 -53.267 1.00 77.19 168 PRO A C 1
ATOM 1324 O O . PRO A 1 168 ? 4.164 -13.806 -54.300 1.00 77.19 168 PRO A O 1
ATOM 1327 N N . PRO A 1 169 ? 2.230 -13.900 -53.128 1.00 80.50 169 PRO A N 1
ATOM 1328 C CA . PRO A 1 169 ? 1.457 -13.234 -54.163 1.00 80.50 169 PRO A CA 1
ATOM 1329 C C . PRO A 1 169 ? 2.084 -11.866 -54.461 1.00 80.50 169 PRO A C 1
ATOM 1331 O O . PRO A 1 169 ? 2.599 -11.221 -53.538 1.00 80.50 169 PRO A O 1
ATOM 1334 N N . PRO A 1 170 ? 2.075 -11.417 -55.729 1.00 83.38 170 PRO A N 1
ATOM 1335 C CA . PRO A 1 170 ? 2.531 -10.076 -56.053 1.00 83.38 170 PRO A CA 1
ATOM 1336 C C . PRO A 1 170 ? 1.763 -9.072 -55.184 1.00 83.38 170 PRO A C 1
ATOM 1338 O O . PRO A 1 170 ? 0.574 -9.291 -54.914 1.00 83.38 170 PRO A O 1
ATOM 1341 N N . PRO A 1 171 ? 2.417 -7.991 -54.719 1.00 76.94 171 PRO A N 1
ATOM 1342 C CA . PRO A 1 171 ? 1.695 -6.926 -54.045 1.00 76.94 171 PRO A CA 1
ATOM 1343 C C . PRO A 1 171 ? 0.539 -6.491 -54.954 1.00 76.94 171 PRO A C 1
ATOM 1345 O O . PRO A 1 171 ? 0.720 -6.464 -56.180 1.00 76.94 171 PRO A O 1
ATOM 1348 N N . PRO A 1 172 ? -0.648 -6.194 -54.394 1.00 78.62 172 PRO A N 1
ATOM 1349 C CA . PRO A 1 172 ? -1.729 -5.657 -55.203 1.00 78.62 172 PRO A CA 1
ATOM 1350 C C . PRO A 1 172 ? -1.185 -4.454 -55.985 1.00 78.62 172 PRO A C 1
ATOM 1352 O O . PRO A 1 172 ? -0.344 -3.719 -55.447 1.00 78.62 172 PRO A O 1
ATOM 1355 N N . PRO A 1 173 ? -1.613 -4.251 -57.247 1.00 77.44 173 PRO A N 1
ATOM 1356 C CA . PRO A 1 173 ? -1.281 -3.016 -57.942 1.00 77.44 173 PRO A CA 1
ATOM 1357 C C . PRO A 1 173 ? -1.659 -1.855 -57.019 1.00 77.44 173 PRO A C 1
ATOM 1359 O O . PRO A 1 173 ? -2.630 -2.001 -56.266 1.00 77.44 173 PRO A O 1
ATOM 1362 N N . PRO A 1 174 ? -0.916 -0.732 -57.027 1.00 64.81 174 PRO A N 1
ATOM 1363 C CA . PRO A 1 174 ? -1.381 0.452 -56.331 1.00 64.81 174 PRO A CA 1
ATOM 1364 C C . PRO A 1 174 ? -2.800 0.685 -56.827 1.00 64.81 174 PRO A C 1
ATOM 1366 O O . PRO A 1 174 ? -3.003 0.947 -58.015 1.00 64.81 174 PRO A O 1
ATOM 1369 N N . SER A 1 175 ? -3.784 0.463 -55.947 1.00 52.28 175 SER A N 1
ATOM 1370 C CA . SER A 1 175 ? -5.157 0.828 -56.230 1.00 52.28 175 SER A CA 1
ATOM 1371 C C . SER A 1 175 ? -5.048 2.262 -56.685 1.00 52.28 175 SER A C 1
ATOM 1373 O O . SER A 1 175 ? -4.514 3.088 -55.944 1.00 52.28 175 SER A O 1
ATOM 1375 N N . SER A 1 176 ? -5.438 2.532 -57.927 1.00 53.22 176 SER A N 1
ATOM 1376 C CA . SER A 1 176 ? -5.615 3.889 -58.396 1.00 53.22 176 SER A CA 1
ATOM 1377 C C . SER A 1 176 ? -6.672 4.482 -57.479 1.00 53.22 176 SER A C 1
ATOM 1379 O O . SER A 1 176 ? -7.873 4.349 -57.718 1.00 53.22 176 SER A O 1
ATOM 1381 N N . THR A 1 177 ? -6.233 5.050 -56.362 1.00 53.28 177 THR A N 1
ATOM 1382 C CA . THR A 1 177 ? -6.988 6.033 -55.633 1.00 53.28 177 THR A CA 1
ATOM 1383 C C . THR A 1 177 ? -7.251 7.086 -56.685 1.00 53.28 177 THR A C 1
ATOM 1385 O O . THR A 1 177 ? -6.349 7.796 -57.130 1.00 53.28 177 THR A O 1
ATOM 1388 N N . ALA A 1 178 ? -8.494 7.107 -57.171 1.00 55.66 178 ALA A N 1
ATOM 1389 C CA . ALA A 1 178 ? -9.071 8.333 -57.668 1.00 55.66 178 ALA A CA 1
ATOM 1390 C C . ALA A 1 178 ? -8.632 9.396 -56.665 1.00 55.66 178 ALA A C 1
ATOM 1392 O O . ALA A 1 178 ? -8.901 9.261 -55.471 1.00 55.66 178 ALA A O 1
ATOM 1393 N N . PHE A 1 179 ? -7.796 10.312 -57.140 1.00 54.38 179 PHE A N 1
ATOM 1394 C CA . PHE A 1 179 ? -7.190 11.362 -56.349 1.00 54.38 179 PHE A CA 1
ATOM 1395 C C . PHE A 1 179 ? -8.353 12.115 -55.701 1.00 54.38 179 PHE A C 1
ATOM 1397 O O . PHE A 1 179 ? -9.043 12.856 -56.394 1.00 54.38 179 PHE A O 1
ATOM 1404 N N . ASP A 1 180 ? -8.664 11.824 -54.436 1.00 57.69 180 ASP A N 1
ATOM 1405 C CA . ASP A 1 180 ? -9.692 12.536 -53.685 1.00 57.69 180 ASP A CA 1
ATOM 1406 C C . ASP A 1 180 ? -8.996 13.766 -53.098 1.00 57.69 180 ASP A C 1
ATOM 1408 O O . ASP A 1 180 ? -8.231 13.637 -52.136 1.00 57.69 180 ASP A O 1
ATOM 1412 N N . PRO A 1 181 ? -9.207 14.967 -53.667 1.00 59.16 181 PRO A N 1
ATOM 1413 C CA . PRO A 1 181 ? -8.483 16.160 -53.251 1.00 59.16 181 PRO A CA 1
ATOM 1414 C C . PRO A 1 181 ? -8.869 16.629 -51.838 1.00 59.16 181 PRO A C 1
ATOM 1416 O O . PRO A 1 181 ? -8.381 17.660 -51.377 1.00 59.16 181 PRO A O 1
ATOM 1419 N N . ARG A 1 182 ? -9.742 15.905 -51.120 1.00 59.84 182 ARG A N 1
ATOM 1420 C CA . ARG A 1 182 ? -10.032 16.165 -49.705 1.00 59.84 182 ARG A CA 1
ATOM 1421 C C . ARG A 1 182 ? -8.942 15.696 -48.752 1.00 59.84 182 ARG A C 1
ATOM 1423 O O . ARG A 1 182 ? -8.895 16.219 -47.643 1.00 59.84 182 ARG A O 1
ATOM 1430 N N . PHE A 1 183 ? -8.102 14.735 -49.138 1.00 57.31 183 PHE A N 1
ATOM 1431 C CA . PHE A 1 183 ? -7.189 14.093 -48.184 1.00 57.31 183 PHE A CA 1
ATOM 1432 C C . PHE A 1 183 ? -5.876 14.862 -47.947 1.00 57.31 183 PHE A C 1
ATOM 1434 O O . PHE A 1 183 ? -5.190 14.589 -46.969 1.00 57.31 183 PHE A O 1
ATOM 1441 N N . ASP A 1 184 ? -5.572 15.863 -48.782 1.00 58.50 184 ASP A N 1
ATOM 1442 C CA . ASP A 1 184 ? -4.402 16.746 -48.629 1.00 58.50 184 ASP A CA 1
ATOM 1443 C C . ASP A 1 184 ? -4.712 18.076 -47.916 1.00 58.50 184 ASP A C 1
ATOM 1445 O O . ASP A 1 184 ? -3.832 18.930 -47.789 1.00 58.50 184 ASP A O 1
ATOM 1449 N N . ARG A 1 185 ? -5.942 18.300 -47.423 1.00 65.56 185 ARG A N 1
ATOM 1450 C CA . ARG A 1 185 ? -6.171 19.462 -46.549 1.00 65.56 185 ARG A CA 1
ATOM 1451 C C . ARG A 1 185 ? -5.529 19.200 -45.186 1.00 65.56 185 ARG A C 1
ATOM 1453 O O . ARG A 1 185 ? -5.880 18.202 -44.556 1.00 65.56 185 ARG A O 1
ATOM 1460 N N . PRO A 1 186 ? -4.661 20.103 -44.689 1.00 67.75 186 PRO A N 1
ATOM 1461 C CA . PRO A 1 186 ? -4.260 20.090 -43.291 1.00 67.75 186 PRO A CA 1
ATOM 1462 C C . PRO A 1 186 ? -5.514 20.031 -42.420 1.00 67.75 186 PRO A C 1
ATOM 1464 O O . PRO A 1 186 ? -6.451 20.803 -42.628 1.00 67.75 186 PRO A O 1
ATOM 1467 N N . TYR A 1 187 ? -5.557 19.074 -41.495 1.00 72.06 187 TYR A N 1
ATOM 1468 C CA . TYR A 1 187 ? -6.668 18.947 -40.563 1.00 72.06 187 TYR A CA 1
ATOM 1469 C C . TYR A 1 187 ? -6.747 20.219 -39.715 1.00 72.06 187 TYR A C 1
ATOM 1471 O O . TYR A 1 187 ? -5.883 20.466 -38.873 1.00 72.06 187 TYR A O 1
ATOM 1479 N N . GLU A 1 188 ? -7.773 21.027 -39.958 1.00 75.62 188 GLU A N 1
ATOM 1480 C CA . GLU A 1 188 ? -8.109 22.172 -39.124 1.00 75.62 188 GLU A CA 1
ATOM 1481 C C . GLU A 1 188 ? -9.136 21.685 -38.091 1.00 75.62 188 GLU A C 1
ATOM 1483 O O . GLU A 1 188 ? -10.232 21.262 -38.477 1.00 75.62 188 GLU A O 1
ATOM 1488 N N . PRO A 1 189 ? -8.787 21.629 -36.792 1.00 74.25 189 PRO A N 1
ATOM 1489 C CA . PRO A 1 189 ? -9.727 21.186 -35.775 1.00 74.25 189 PRO A CA 1
ATOM 1490 C C . PRO A 1 189 ? -10.922 22.151 -35.711 1.00 74.25 189 PRO A C 1
ATOM 1492 O O . PRO A 1 189 ? -10.738 23.361 -35.864 1.00 74.25 189 PRO A O 1
ATOM 1495 N N . PRO A 1 190 ? -12.146 21.645 -35.472 1.00 76.69 190 PRO A N 1
ATOM 1496 C CA . PRO A 1 190 ? -13.317 22.502 -35.354 1.00 76.69 190 PRO A CA 1
ATOM 1497 C C . PRO A 1 190 ? -13.150 23.493 -34.187 1.00 76.69 190 PRO A C 1
ATOM 1499 O O . PRO A 1 190 ? -12.535 23.137 -33.174 1.00 76.69 190 PRO A O 1
ATOM 1502 N N . PRO A 1 191 ? -13.700 24.718 -34.295 1.00 74.62 191 PRO A N 1
ATOM 1503 C CA . PRO A 1 191 ? -13.682 25.685 -33.206 1.00 74.62 191 PRO A CA 1
ATOM 1504 C C . PRO A 1 191 ? -14.318 25.085 -31.954 1.00 74.62 191 PRO A C 1
ATOM 1506 O O . PRO A 1 191 ? -15.395 24.491 -32.010 1.00 74.62 191 PRO A O 1
ATOM 1509 N N . PHE A 1 192 ? -13.631 25.223 -30.823 1.00 76.69 192 PHE A N 1
ATOM 1510 C CA . PHE A 1 192 ? -14.163 24.801 -29.538 1.00 76.69 192 PHE A CA 1
ATOM 1511 C C . PHE A 1 192 ? -15.234 25.802 -29.103 1.00 76.69 192 PHE A C 1
ATOM 1513 O O . PHE A 1 192 ? -14.903 26.876 -28.600 1.00 76.69 192 PHE A O 1
ATOM 1520 N N . ASP A 1 193 ? -16.503 25.457 -29.304 1.00 78.81 193 ASP A N 1
ATOM 1521 C CA . ASP A 1 193 ? -17.611 26.203 -28.717 1.00 78.81 193 ASP A CA 1
ATOM 1522 C C . ASP A 1 193 ? -17.771 25.770 -27.250 1.00 78.81 193 ASP A C 1
ATOM 1524 O O . ASP A 1 193 ? -18.108 24.611 -26.982 1.00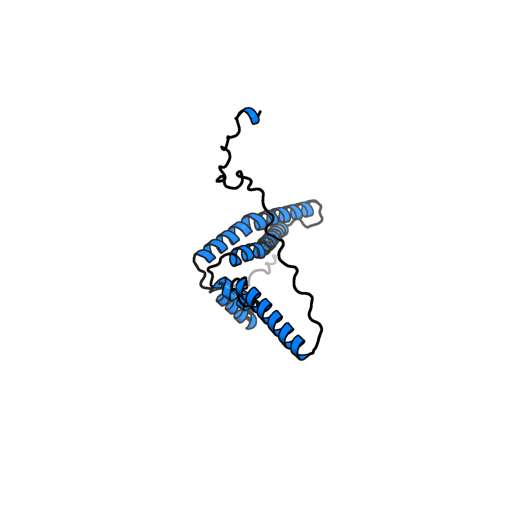 78.81 193 ASP A O 1
ATOM 1528 N N . PRO A 1 194 ? -17.505 26.652 -26.267 1.00 76.12 194 PRO A N 1
ATOM 1529 C CA . PRO A 1 194 ? -17.782 26.329 -24.877 1.00 76.12 194 PRO A CA 1
ATOM 1530 C C . PRO A 1 194 ? -19.300 26.178 -24.668 1.00 76.12 194 PRO A C 1
ATOM 1532 O O . PRO A 1 194 ? -20.080 26.896 -25.301 1.00 76.12 194 PRO A O 1
ATOM 1535 N N . PRO A 1 195 ? -19.736 25.283 -23.762 1.00 73.62 195 PRO A N 1
ATOM 1536 C CA . PRO A 1 195 ? -21.153 25.048 -23.508 1.00 73.62 195 PRO A CA 1
ATOM 1537 C C . PRO A 1 195 ? -21.846 26.339 -23.060 1.00 73.62 195 PRO A C 1
ATOM 1539 O O . PRO A 1 195 ? -21.325 27.081 -22.215 1.00 73.62 195 PRO A O 1
ATOM 1542 N N . ARG A 1 196 ? -23.021 26.621 -23.638 1.00 76.12 196 ARG A N 1
ATOM 1543 C CA . ARG A 1 196 ? -23.824 27.781 -23.243 1.00 76.12 196 ARG A CA 1
ATOM 1544 C C . ARG A 1 196 ? -24.360 27.534 -21.840 1.00 76.12 196 ARG A C 1
ATOM 1546 O O . ARG A 1 196 ? -24.718 26.420 -21.474 1.00 76.12 196 ARG A O 1
ATOM 1553 N N . ARG A 1 197 ? -24.426 28.598 -21.035 1.00 71.88 197 ARG A N 1
ATOM 1554 C CA . ARG A 1 197 ? -24.938 28.532 -19.653 1.00 71.88 197 ARG A CA 1
ATOM 1555 C C . ARG A 1 197 ? -26.383 28.028 -19.560 1.00 71.88 197 ARG A C 1
ATOM 1557 O O . ARG A 1 197 ? -26.817 27.662 -18.474 1.00 71.88 197 ARG A O 1
ATOM 1564 N N . ASP A 1 198 ? -27.090 28.020 -20.677 1.00 74.75 198 ASP A N 1
ATOM 1565 C CA . ASP A 1 198 ? -28.493 27.661 -20.810 1.00 74.75 198 ASP A CA 1
ATOM 1566 C C . ASP A 1 198 ? -28.702 26.132 -20.808 1.00 74.75 198 ASP A C 1
ATOM 1568 O O . ASP A 1 198 ? -29.801 25.677 -20.516 1.00 74.75 198 ASP A O 1
ATOM 1572 N N . ASP A 1 199 ? -27.649 25.340 -21.060 1.00 66.25 199 ASP A N 1
ATOM 1573 C CA . ASP A 1 199 ? -27.708 23.868 -21.134 1.00 66.25 199 ASP A CA 1
ATOM 1574 C C . ASP A 1 199 ? -27.720 23.179 -19.747 1.00 66.25 199 ASP A C 1
ATOM 1576 O O . ASP A 1 199 ? -27.734 21.951 -19.652 1.00 66.25 199 ASP A O 1
ATOM 1580 N N . PHE A 1 200 ? -27.697 23.960 -18.660 1.00 63.56 200 PHE A N 1
ATOM 1581 C CA . PHE A 1 200 ? -27.628 23.481 -17.271 1.00 63.56 200 PHE A CA 1
ATOM 1582 C C . PHE A 1 200 ? -28.874 23.818 -16.426 1.00 63.56 200 PHE A C 1
ATOM 1584 O O . PHE A 1 200 ? -28.789 23.795 -15.194 1.00 63.56 200 PHE A O 1
ATOM 1591 N N . LEU A 1 201 ? -30.010 24.139 -17.059 1.00 55.06 201 LEU A N 1
ATOM 1592 C CA . LEU A 1 201 ? -31.302 24.380 -16.397 1.00 55.06 201 LEU A CA 1
ATOM 1593 C C . LEU A 1 201 ? -32.325 23.283 -16.702 1.00 55.06 201 LEU A C 1
ATOM 1595 O O . LEU A 1 201 ? -32.538 22.985 -17.897 1.00 55.06 201 LEU A O 1
#

Secondary structure (DSSP, 8-state):
--PPPS-----------------HHHHHHHHHHHHHH-----HHHHHHHHHHHHHHIIIIIHHHHHHHHHHHHHHHHTTSS---HHHHHHHHHHHHHHHHHHTHHHHHHHHHT-SS-HHHHHHHHHTT----------HHHHHHHHHHHHHHHHHHHHHHTPPPPPPPPPPPP-------TTTTS---PPP--PPPGGGG-

Organism: NCBI:txid2053667

Radius of gyration: 35.46 Å; chains: 1; bounding box: 54×60×127 Å

InterPro domains:
  IPR009764 Ovarian carcinoma immunoreactive antigen domain [PF07051] (39-117)
  IPR040187 OCIA domain-containing protein 1/2 [PTHR13336] (32-131)